Protein AF-0000000080182231 (afdb_homodimer)

Radius of gyration: 19.01 Å; Cα contacts (8 Å, |Δi|>4): 399; chains: 2; bounding box: 49×52×36 Å

Foldseek 3Di:
DLLVLLVVLLVVLVVLVVCLVVAPQSLLSPVLSVLSNVLSVVSNVCVVCVVVFADDPVLVVLLCVLSSLLSVLSNVLSVLCRRFLEDCPPCVVRSPPGDHDPVSNVSSVVSNVSSVVSNVVSVVSRVVRD/DLLVLLVVLLVVLVVLVVCLVVWPQSLLSPVLSVLSNVLSVVSNVCVVCVVVFADDPVLVVLLCVLSSLLSVLSNVLSVLCRRFLEDCPPPVVSSPPGDHDPVSNVVSVVSNVSSVVSNVVSVVSRVVGD

Nearest PDB structures (foldseek):
  8pnu-assembly1_H  TM=8.029E-01  e=2.237E-02  Pseudomonas sp. VLB120
  8pnu-assembly1_H  TM=6.453E-01  e=1.820E-02  Pseudomonas sp. VLB120
  5cwi-assembly1_A  TM=5.382E-01  e=7.335E+00  synthetic construct

InterPro domains:
  IPR058965 Styrene oxide isomerase/Hydroxylaminobenzene mutase-like [PF26512] (3-129)

Secondary structure (DSSP, 8-state):
-HHHHHHHHHHHHHHHHHHGGGSS-HHHHHHHHHHHHHHHHHHHHHHHHGGG----HHHHHHHHHHHHHHHHHHHHHHHHHHHHT--TTT-HHHHTT----HHHHHHHHHHHHHHHHHHHHHHHHHHHT-/-HHHHHHHHHHHHHHHHHHGGGSS-HHHHHHHHHHHHHHHHHHHHHHHHGGG----HHHHHHHHHHHHHHHHHHHHHHHHHHHHT--TTT-HHHHTT----HHHHHHHHHHHHHHHHHHHHHHHHHHHT-

Sequence (260 aa):
MLFELGLVLFLLGLLTGLAVPALKNPRMALSSHLEAVLNGMFLVLLGLLWPHLHLSHAWGVTAIALIVYSAYANWVASLLAAVWGAGRKFAPIATGDHQASAPKESLVSFLLVSLSVAVVIGVGIVIAGLMLFELGLVLFLLGLLTGLAVPALKNPRMALSSHLEAVLNGMFLVLLGLLWPHLHLSHAWGVTAIALIVYSAYANWVASLLAAVWGAGRKFAPIATGDHQASAPKESLVSFLLVSLSVAVVIGVGIVIAGL

Structure (mmCIF, N/CA/C/O backbone):
data_AF-0000000080182231-model_v1
#
loop_
_entity.id
_entity.type
_entity.pdbx_description
1 polymer Hydrogenase
#
loop_
_atom_site.group_PDB
_atom_site.id
_atom_site.type_symbol
_atom_site.label_atom_id
_atom_site.label_alt_id
_atom_site.label_comp_id
_atom_site.label_asym_id
_atom_site.label_entity_id
_atom_site.label_seq_id
_atom_site.pdbx_PDB_ins_code
_atom_site.Cartn_x
_atom_site.Cartn_y
_atom_site.Cartn_z
_atom_site.occupancy
_atom_site.B_iso_or_equiv
_atom_site.auth_seq_id
_atom_site.auth_comp_id
_atom_site.auth_asym_id
_atom_site.auth_atom_id
_atom_site.pdbx_PDB_model_num
ATOM 1 N N . MET A 1 1 ? -20.156 -8.57 -2.346 1 92.38 1 MET A N 1
ATOM 2 C CA . MET A 1 1 ? -20 -7.516 -1.349 1 92.38 1 MET A CA 1
ATOM 3 C C . MET A 1 1 ? -18.641 -6.828 -1.493 1 92.38 1 MET A C 1
ATOM 5 O O . MET A 1 1 ? -18.562 -5.688 -1.952 1 92.38 1 MET A O 1
ATOM 9 N N . LEU A 1 2 ? -17.531 -7.539 -1.407 1 96.25 2 LEU A N 1
ATOM 10 C CA . LEU A 1 2 ? -16.203 -6.938 -1.473 1 96.25 2 LEU A CA 1
ATOM 11 C C . LEU A 1 2 ? -15.898 -6.438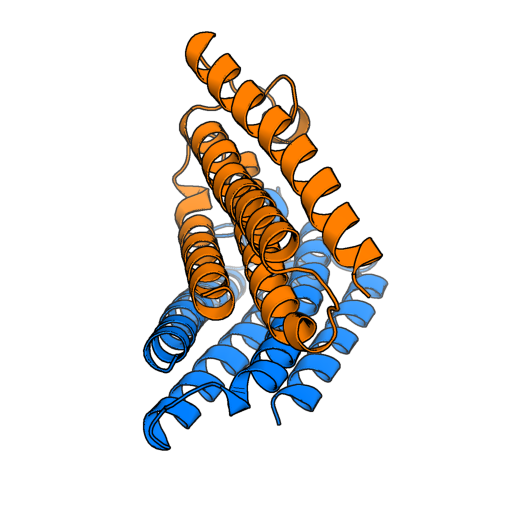 -2.881 1 96.25 2 LEU A C 1
ATOM 13 O O . LEU A 1 2 ? -15.328 -5.359 -3.053 1 96.25 2 LEU A O 1
ATOM 17 N N . PHE A 1 3 ? -16.312 -7.125 -3.93 1 96.69 3 PHE A N 1
ATOM 18 C CA . PHE A 1 3 ? -16.094 -6.703 -5.309 1 96.69 3 PHE A CA 1
ATOM 19 C C . PHE A 1 3 ? -16.797 -5.383 -5.59 1 96.69 3 PHE A C 1
ATOM 21 O O . PHE A 1 3 ? -16.188 -4.441 -6.098 1 96.69 3 PHE A O 1
ATOM 28 N N . GLU A 1 4 ? -18.016 -5.375 -5.273 1 97.5 4 GLU A N 1
ATOM 29 C CA . GLU A 1 4 ? -18.812 -4.18 -5.523 1 97.5 4 GLU A CA 1
ATOM 30 C C . GLU A 1 4 ? -18.297 -2.992 -4.715 1 97.5 4 GLU A C 1
ATOM 32 O O . GLU A 1 4 ? -18.094 -1.905 -5.258 1 97.5 4 GLU A O 1
ATOM 37 N N . LEU A 1 5 ? -18.094 -3.174 -3.441 1 98.12 5 LEU A N 1
ATOM 38 C CA . LEU A 1 5 ? -17.609 -2.1 -2.582 1 98.12 5 LEU A CA 1
ATOM 39 C C . LEU A 1 5 ? -16.25 -1.591 -3.061 1 98.12 5 LEU A C 1
ATOM 41 O O . LEU A 1 5 ? -15.969 -0.392 -2.988 1 98.12 5 LEU A O 1
ATOM 45 N N . GLY A 1 6 ? -15.398 -2.549 -3.449 1 98.62 6 GLY A N 1
ATOM 46 C CA . GLY A 1 6 ? -14.102 -2.145 -3.967 1 98.62 6 GLY A CA 1
ATOM 47 C C . GLY A 1 6 ? -14.195 -1.328 -5.242 1 98.62 6 GLY A C 1
ATOM 48 O O . GLY A 1 6 ? -13.547 -0.29 -5.371 1 98.62 6 GLY A O 1
ATOM 49 N N . LEU A 1 7 ? -15.023 -1.712 -6.18 1 98.31 7 LEU A N 1
ATOM 50 C CA . LEU A 1 7 ? -15.156 -1.02 -7.457 1 98.31 7 LEU A CA 1
ATOM 51 C C . LEU A 1 7 ? -15.852 0.328 -7.273 1 98.31 7 LEU A C 1
ATOM 53 O O . LEU A 1 7 ? -15.539 1.29 -7.98 1 98.31 7 LEU A O 1
ATOM 57 N N . VAL A 1 8 ? -16.75 0.421 -6.406 1 98.62 8 VAL A N 1
ATOM 58 C CA . VAL A 1 8 ? -17.391 1.698 -6.098 1 98.62 8 VAL A CA 1
ATOM 59 C C . VAL A 1 8 ? -16.359 2.67 -5.535 1 98.62 8 VAL A C 1
ATOM 61 O O . VAL A 1 8 ? -16.297 3.828 -5.953 1 98.62 8 VAL A O 1
ATOM 64 N N . LEU A 1 9 ? -15.586 2.236 -4.578 1 98.56 9 LEU A N 1
ATOM 65 C CA . LEU A 1 9 ? -14.539 3.094 -4.031 1 98.56 9 LEU A CA 1
ATOM 66 C C . LEU A 1 9 ? -13.547 3.498 -5.117 1 98.56 9 LEU A C 1
ATOM 68 O O . LEU A 1 9 ? -13.094 4.645 -5.152 1 98.56 9 LEU A O 1
ATOM 72 N N . PHE A 1 10 ? -13.164 2.506 -5.973 1 98.31 10 PHE A N 1
ATOM 73 C CA . PHE A 1 10 ? -12.297 2.799 -7.109 1 98.31 10 PHE A CA 1
ATOM 74 C C . PHE A 1 10 ? -12.891 3.91 -7.969 1 98.31 10 PHE A C 1
ATOM 76 O O . PHE A 1 10 ? -12.195 4.863 -8.328 1 98.31 10 PHE A O 1
ATOM 83 N N . LEU A 1 11 ? -14.156 3.824 -8.258 1 98.19 11 LEU A N 1
ATOM 84 C CA . LEU A 1 11 ? -14.836 4.84 -9.047 1 98.19 11 LEU A CA 1
ATOM 85 C C . LEU A 1 11 ? -14.836 6.184 -8.32 1 98.19 11 LEU A C 1
ATOM 87 O O . LEU A 1 11 ? -14.562 7.223 -8.938 1 98.19 11 LEU A O 1
ATOM 91 N N . LEU A 1 12 ? -15.141 6.211 -7.07 1 98.38 12 LEU A N 1
ATOM 92 C CA . LEU A 1 12 ? -15.102 7.441 -6.285 1 98.38 12 LEU A CA 1
ATOM 93 C C . LEU A 1 12 ? -13.711 8.055 -6.301 1 98.38 12 LEU A C 1
ATOM 95 O O . LEU A 1 12 ? -13.562 9.281 -6.348 1 98.38 12 LEU A O 1
ATOM 99 N N . GLY A 1 13 ? -12.727 7.168 -6.195 1 98.25 13 GLY A N 1
ATOM 100 C CA . GLY A 1 13 ? -11.359 7.641 -6.328 1 98.25 13 GLY A CA 1
ATOM 101 C C . GLY A 1 13 ? -11.094 8.336 -7.648 1 98.25 13 GLY A C 1
ATOM 102 O O . GLY A 1 13 ? -10.484 9.414 -7.68 1 98.25 13 GLY A O 1
ATOM 103 N N . LEU A 1 14 ? -11.539 7.766 -8.75 1 97.94 14 LEU A N 1
ATOM 104 C CA . LEU A 1 14 ? -11.352 8.375 -10.062 1 97.94 14 LEU A CA 1
ATOM 105 C C . LEU A 1 14 ? -12.07 9.719 -10.141 1 97.94 14 LEU A C 1
ATOM 107 O O . LEU A 1 14 ? -11.523 10.688 -10.68 1 97.94 14 LEU A O 1
ATOM 111 N N . LEU A 1 15 ? -13.258 9.766 -9.664 1 97.12 15 LEU A N 1
ATOM 112 C CA . LEU A 1 15 ? -13.992 11.031 -9.648 1 97.12 15 LEU A CA 1
ATOM 113 C C . LEU A 1 15 ? -13.266 12.062 -8.797 1 97.12 15 LEU A C 1
ATOM 115 O O . LEU A 1 15 ? -13.219 13.242 -9.156 1 97.12 15 LEU A O 1
ATOM 119 N N . THR A 1 16 ? -12.758 11.68 -7.656 1 98 16 THR A N 1
ATOM 120 C CA . THR A 1 16 ? -11.953 12.57 -6.828 1 98 16 THR A CA 1
ATOM 121 C C . THR A 1 16 ? -10.766 13.117 -7.617 1 98 16 THR A C 1
ATOM 123 O O . THR A 1 16 ? -10.398 14.281 -7.473 1 98 16 THR A O 1
ATOM 126 N N . GLY A 1 17 ? -10.211 12.242 -8.43 1 96.62 17 GLY A N 1
ATOM 127 C CA . GLY A 1 17 ? -9.102 12.68 -9.266 1 96.62 17 GLY A CA 1
ATOM 128 C C . GLY A 1 17 ? -9.469 13.828 -10.188 1 96.62 17 GLY A C 1
ATOM 129 O O . GLY A 1 17 ? -8.664 14.742 -10.398 1 96.62 17 GLY A O 1
ATOM 130 N N . LEU A 1 18 ? -10.609 13.836 -10.695 1 95.31 18 LEU A N 1
ATOM 131 C CA . LEU A 1 18 ? -11.094 14.906 -11.562 1 95.31 18 LEU A CA 1
ATOM 132 C C . LEU A 1 18 ? -11.273 16.203 -10.781 1 95.31 18 LEU A C 1
ATOM 134 O O . LEU A 1 18 ? -11.148 17.297 -11.344 1 95.31 18 LEU A O 1
ATOM 138 N N . ALA A 1 19 ? -11.477 16.094 -9.57 1 96.19 19 ALA A N 1
ATOM 139 C CA . ALA A 1 19 ? -11.82 17.25 -8.75 1 96.19 19 ALA A CA 1
ATOM 140 C C . ALA A 1 19 ? -10.57 17.859 -8.125 1 96.19 19 ALA A C 1
ATOM 142 O O . ALA A 1 19 ? -10.648 18.906 -7.461 1 96.19 19 ALA A O 1
ATOM 143 N N . VAL A 1 20 ? -9.453 17.312 -8.336 1 95.62 20 VAL A N 1
ATOM 144 C CA . VAL A 1 20 ? -8.219 17.672 -7.648 1 95.62 20 VAL A CA 1
ATOM 145 C C . VAL A 1 20 ? -7.949 19.156 -7.816 1 95.62 20 VAL A C 1
ATOM 147 O O . VAL A 1 20 ? -7.762 19.875 -6.828 1 95.62 20 VAL A O 1
ATOM 150 N N . PRO A 1 21 ? -8.023 19.75 -9.008 1 94.25 21 PRO A N 1
ATOM 151 C CA . PRO A 1 21 ? -7.676 21.156 -9.148 1 94.25 21 PRO A CA 1
ATOM 152 C C . PRO A 1 21 ? -8.703 22.094 -8.508 1 94.25 21 PRO A C 1
ATOM 154 O O . PRO A 1 21 ? -8.406 23.266 -8.266 1 94.25 21 PRO A O 1
ATOM 157 N N . ALA A 1 22 ? -9.781 21.625 -8.211 1 95.94 22 ALA A N 1
ATOM 158 C CA . ALA A 1 22 ? -10.875 22.469 -7.734 1 95.94 22 ALA A CA 1
ATOM 159 C C . ALA A 1 22 ? -10.906 22.5 -6.207 1 95.94 22 ALA A C 1
ATOM 161 O O . ALA A 1 22 ? -11.648 23.297 -5.617 1 95.94 22 ALA A O 1
ATOM 162 N N . LEU A 1 23 ? -10.133 21.781 -5.527 1 97.12 23 LEU A N 1
A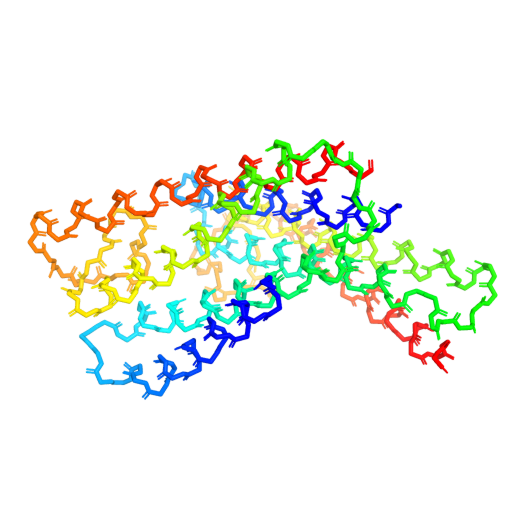TOM 163 C CA . LEU A 1 23 ? -10.203 21.688 -4.074 1 97.12 23 LEU A CA 1
ATOM 164 C C . LEU A 1 23 ? -9.172 22.594 -3.42 1 97.12 23 LEU A C 1
ATOM 166 O O . LEU A 1 23 ? -8.164 22.953 -4.039 1 97.12 23 LEU A O 1
ATOM 170 N N . LYS A 1 24 ? -9.406 22.984 -2.213 1 97 24 LYS A N 1
ATOM 171 C CA . LYS A 1 24 ? -8.578 23.922 -1.453 1 97 24 LYS A CA 1
ATOM 172 C C . LYS A 1 24 ? -7.137 23.438 -1.364 1 97 24 LYS A C 1
ATOM 174 O O . LYS A 1 24 ? -6.199 24.219 -1.522 1 97 24 LYS A O 1
ATOM 179 N N . ASN A 1 25 ? -6.898 22.203 -1.064 1 97.5 25 ASN A N 1
ATOM 180 C CA . ASN A 1 25 ? -5.582 21.578 -0.975 1 97.5 25 ASN A CA 1
ATOM 181 C C . ASN A 1 25 ? -5.398 20.5 -2.037 1 97.5 25 ASN A C 1
ATOM 183 O O . ASN A 1 25 ? -5.734 19.344 -1.812 1 97.5 25 ASN A O 1
ATOM 187 N N . PRO A 1 26 ? -4.887 20.828 -3.188 1 95.56 26 PRO A N 1
ATOM 188 C CA . PRO A 1 26 ? -4.785 19.875 -4.293 1 95.56 26 PRO A CA 1
ATOM 189 C C . PRO A 1 26 ? -3.859 18.703 -3.971 1 95.56 26 PRO A C 1
ATOM 191 O O . PRO A 1 26 ? -4.074 17.594 -4.457 1 95.56 26 PRO A O 1
ATOM 194 N N . ARG A 1 27 ? -2.824 18.953 -3.191 1 95 27 ARG A N 1
ATOM 195 C CA . ARG A 1 27 ? -1.932 17.859 -2.807 1 95 27 ARG A CA 1
ATOM 196 C C . ARG A 1 27 ? -2.674 16.797 -2 1 95 27 ARG A C 1
ATOM 198 O O . ARG A 1 27 ? -2.516 15.602 -2.242 1 95 27 ARG A O 1
ATOM 205 N N . MET A 1 28 ? -3.441 17.219 -1.081 1 96.12 28 MET A N 1
ATOM 206 C CA . MET A 1 28 ? -4.23 16.297 -0.281 1 96.12 28 MET A CA 1
ATOM 207 C C . MET A 1 28 ? -5.312 15.633 -1.127 1 96.12 28 MET A C 1
ATOM 209 O O . MET A 1 28 ? -5.652 14.469 -0.91 1 96.12 28 MET A O 1
ATOM 213 N N . ALA A 1 29 ? -5.859 16.344 -2.055 1 96.94 29 ALA A N 1
ATOM 214 C CA . ALA A 1 29 ? -6.836 15.758 -2.977 1 96.94 29 ALA A CA 1
ATOM 215 C C . ALA A 1 29 ? -6.223 14.617 -3.781 1 96.94 29 ALA A C 1
ATOM 217 O O . ALA A 1 29 ? -6.863 13.586 -4.004 1 96.94 29 ALA A O 1
ATOM 218 N N . LEU A 1 30 ? -5.039 14.922 -4.281 1 94.88 30 LEU A N 1
ATOM 219 C CA . LEU A 1 30 ? -4.32 13.875 -4.992 1 94.88 30 LEU A CA 1
ATOM 220 C C . LEU A 1 30 ? -4.117 12.656 -4.102 1 94.88 30 LEU A C 1
ATOM 222 O O . LEU A 1 30 ? -4.309 11.516 -4.543 1 94.88 30 LEU A O 1
ATOM 226 N N . SER A 1 31 ? -3.672 12.836 -2.848 1 95.75 31 SER A N 1
ATOM 227 C CA . SER A 1 31 ? -3.547 11.75 -1.886 1 95.75 31 SER A CA 1
ATOM 228 C C . SER A 1 31 ? -4.863 10.992 -1.73 1 95.75 31 SER A C 1
ATOM 230 O O . SER A 1 31 ? -4.883 9.766 -1.688 1 95.75 31 SER A O 1
ATOM 232 N N . SER A 1 32 ? -5.949 11.719 -1.614 1 97.25 32 SER A N 1
ATOM 233 C CA . SER A 1 32 ? -7.273 11.117 -1.493 1 97.25 32 SER A CA 1
ATOM 234 C C . SER A 1 32 ? -7.598 10.25 -2.709 1 97.25 32 SER A C 1
ATOM 236 O O . SER A 1 32 ? -8.086 9.133 -2.566 1 97.25 32 SER A O 1
ATOM 238 N N . HIS A 1 33 ? -7.418 10.758 -3.926 1 97.31 33 HIS A N 1
ATOM 239 C CA . HIS A 1 33 ? -7.594 10.016 -5.172 1 97.31 33 HIS A CA 1
ATOM 240 C C . HIS A 1 33 ? -6.82 8.703 -5.145 1 97.31 33 HIS A C 1
ATOM 242 O O . HIS A 1 33 ? -7.391 7.637 -5.383 1 97.31 33 HIS A O 1
ATOM 248 N N . LEU A 1 34 ? -5.559 8.773 -4.797 1 96.12 34 LEU A N 1
ATOM 249 C CA . LEU A 1 34 ? -4.684 7.609 -4.812 1 96.12 34 LEU A CA 1
ATOM 250 C C . LEU A 1 34 ? -5.098 6.605 -3.74 1 96.12 34 LEU A C 1
ATOM 252 O O . LEU A 1 34 ? -5.098 5.395 -3.98 1 96.12 34 LEU A O 1
ATOM 256 N N . GLU A 1 35 ? -5.426 7.105 -2.572 1 96.94 35 GLU A N 1
ATOM 257 C CA . GLU A 1 35 ? -5.875 6.23 -1.495 1 96.94 35 GLU A CA 1
ATOM 258 C C . GLU A 1 35 ? -7.129 5.461 -1.897 1 96.94 35 GLU A C 1
ATOM 260 O O . GLU A 1 35 ? -7.238 4.262 -1.644 1 96.94 35 GLU A O 1
ATOM 265 N N . ALA A 1 36 ? -8.031 6.141 -2.439 1 98.19 36 ALA A N 1
ATOM 266 C CA . ALA A 1 36 ? -9.273 5.492 -2.854 1 98.19 36 ALA A CA 1
ATOM 267 C C . ALA A 1 36 ? -9.008 4.445 -3.934 1 98.19 36 ALA A C 1
ATOM 269 O O . ALA A 1 36 ? -9.555 3.344 -3.885 1 98.19 36 ALA A O 1
ATOM 270 N N . VAL A 1 37 ? -8.203 4.785 -4.863 1 96.88 37 VAL A N 1
ATOM 271 C CA . VAL A 1 37 ? -7.895 3.869 -5.957 1 96.88 37 VAL A CA 1
ATOM 272 C C . VAL A 1 37 ? -7.18 2.635 -5.41 1 96.88 37 VAL A C 1
ATOM 274 O O . VAL A 1 37 ? -7.566 1.503 -5.711 1 96.88 37 VAL A O 1
ATOM 277 N N . LEU A 1 38 ? -6.199 2.826 -4.543 1 97.25 38 LEU A N 1
ATOM 278 C CA . LEU A 1 38 ? -5.43 1.723 -3.98 1 97.25 38 LEU A CA 1
ATOM 279 C C . LEU A 1 38 ? -6.293 0.87 -3.059 1 97.25 38 LEU A C 1
ATOM 281 O O . LEU A 1 38 ? -6.258 -0.361 -3.131 1 97.25 38 LEU A O 1
ATOM 285 N N . ASN A 1 39 ? -7.055 1.53 -2.211 1 98.44 39 ASN A N 1
ATOM 286 C CA . ASN A 1 39 ? -7.926 0.794 -1.303 1 98.44 39 ASN A CA 1
ATOM 287 C C . ASN A 1 39 ? -9.023 0.047 -2.061 1 98.44 39 ASN A C 1
ATOM 289 O O . ASN A 1 39 ? -9.422 -1.05 -1.664 1 98.44 39 ASN A O 1
ATOM 293 N N . GLY A 1 40 ? -9.516 0.663 -3.102 1 98.38 40 GLY A N 1
ATOM 294 C CA . GLY A 1 40 ? -10.484 -0.034 -3.939 1 98.38 40 GLY A CA 1
ATOM 295 C C . GLY A 1 40 ? -9.93 -1.304 -4.555 1 98.38 40 GLY A C 1
ATOM 296 O O . GLY A 1 40 ? -10.586 -2.348 -4.531 1 98.38 40 GLY A O 1
ATOM 297 N N . MET A 1 41 ? -8.75 -1.204 -5.098 1 97.62 41 MET A N 1
ATOM 298 C CA . MET A 1 41 ? -8.094 -2.379 -5.664 1 97.62 41 MET A CA 1
ATOM 299 C C . MET A 1 41 ? -7.852 -3.439 -4.598 1 97.62 41 MET A C 1
ATOM 301 O O . MET A 1 41 ? -8.023 -4.633 -4.848 1 97.62 41 MET A O 1
ATOM 305 N N . PHE A 1 42 ? -7.461 -2.979 -3.43 1 98.31 42 PHE A N 1
ATOM 306 C CA . PHE A 1 42 ? -7.199 -3.924 -2.352 1 98.31 42 PHE A CA 1
ATOM 307 C C . PHE A 1 42 ? -8.469 -4.684 -1.979 1 98.31 42 PHE A C 1
ATOM 309 O O . PHE A 1 42 ? -8.422 -5.887 -1.718 1 98.31 42 PHE A O 1
ATOM 316 N N . LEU A 1 43 ? -9.602 -4.008 -1.949 1 98.5 43 LEU A N 1
ATOM 317 C CA . LEU A 1 43 ? -10.859 -4.668 -1.627 1 98.5 43 LEU A CA 1
ATOM 318 C C . LEU A 1 43 ? -11.211 -5.711 -2.682 1 98.5 43 LEU A C 1
ATOM 320 O O . LEU A 1 43 ? -11.664 -6.809 -2.35 1 98.5 43 LEU A O 1
ATOM 324 N N . VAL A 1 44 ? -11.008 -5.367 -3.947 1 97.5 44 VAL A N 1
ATOM 325 C CA . VAL A 1 44 ? -11.273 -6.324 -5.016 1 97.5 44 VAL A CA 1
ATOM 326 C C . VAL A 1 44 ? -10.336 -7.523 -4.875 1 97.5 44 VAL A C 1
ATOM 328 O O . VAL A 1 44 ? -10.766 -8.672 -4.98 1 97.5 44 VAL A O 1
ATOM 331 N N . LEU A 1 45 ? -9.078 -7.262 -4.594 1 97.62 45 LEU A N 1
ATOM 332 C CA . LEU A 1 45 ? -8.086 -8.312 -4.398 1 97.62 45 LEU A CA 1
ATOM 333 C C . LEU A 1 45 ? -8.477 -9.219 -3.232 1 97.62 45 LEU A C 1
ATOM 335 O O . LEU A 1 45 ? -8.359 -10.438 -3.326 1 97.62 45 LEU A O 1
ATOM 339 N N . LEU A 1 46 ? -8.891 -8.609 -2.176 1 97.75 46 LEU A N 1
ATOM 340 C CA . LEU A 1 46 ? -9.336 -9.367 -1.017 1 97.75 46 LEU A CA 1
ATOM 341 C C . LEU A 1 46 ? -10.531 -10.25 -1.376 1 97.75 46 LEU A C 1
ATOM 343 O O . LEU A 1 46 ? -10.648 -11.375 -0.898 1 97.75 46 LEU A O 1
ATOM 347 N N . GLY A 1 47 ? -11.461 -9.711 -2.168 1 97.69 47 GLY A N 1
ATOM 348 C CA . GLY A 1 47 ? -12.57 -10.523 -2.652 1 97.69 47 GLY A CA 1
ATOM 349 C C . GLY A 1 47 ? -12.117 -11.75 -3.42 1 97.69 47 GLY A C 1
ATOM 350 O O . GLY A 1 47 ? -12.664 -12.844 -3.236 1 97.69 47 GLY A O 1
ATOM 351 N N . LEU A 1 48 ? -11.18 -11.578 -4.297 1 96.38 48 LEU A N 1
ATOM 352 C CA . LEU A 1 48 ? -10.641 -12.688 -5.074 1 96.38 48 LEU A CA 1
ATOM 353 C C . LEU A 1 48 ? -9.914 -13.68 -4.168 1 96.38 48 LEU A C 1
ATOM 355 O O . LEU A 1 48 ? -9.914 -14.883 -4.441 1 96.38 48 LEU A O 1
ATOM 359 N N . LEU A 1 49 ? -9.32 -13.203 -3.119 1 96.94 49 LEU A N 1
ATOM 360 C CA . LEU A 1 49 ? -8.539 -14.008 -2.188 1 96.94 49 LEU A CA 1
ATOM 361 C C . LEU A 1 49 ? -9.453 -14.766 -1.228 1 96.94 49 LEU A C 1
ATOM 363 O O . LEU A 1 49 ? -9.039 -15.766 -0.633 1 96.94 49 LEU A O 1
ATOM 367 N N . TRP A 1 50 ? -10.656 -14.32 -1.071 1 96.31 50 TRP A N 1
ATOM 368 C CA . TRP A 1 50 ? -11.547 -14.719 0.012 1 96.31 50 TRP A CA 1
ATOM 369 C C . TRP A 1 50 ? -11.75 -16.234 0.013 1 96.31 50 TRP A C 1
ATOM 371 O O . TRP A 1 50 ? -11.773 -16.859 1.074 1 96.31 50 TRP A O 1
ATOM 381 N N . PRO A 1 51 ? -11.867 -16.906 -1.172 1 96.19 51 PRO A N 1
ATOM 382 C CA . PRO A 1 51 ? -12.07 -18.359 -1.161 1 96.19 51 PRO A CA 1
ATOM 383 C C . PRO A 1 51 ? -10.875 -19.125 -0.593 1 96.19 51 PRO A C 1
ATOM 385 O O . PRO A 1 51 ? -10.984 -20.312 -0.278 1 96.19 51 PRO A O 1
ATOM 388 N N . HIS A 1 52 ? -9.758 -18.516 -0.408 1 95.56 52 HIS A N 1
ATOM 389 C CA . HIS A 1 52 ? -8.547 -19.172 0.073 1 95.56 52 HIS A CA 1
ATOM 390 C C . HIS A 1 52 ? -8.375 -18.969 1.576 1 95.56 52 HIS A C 1
ATOM 392 O O . HIS A 1 52 ? -7.406 -19.469 2.164 1 95.56 52 HIS A O 1
ATOM 398 N N . LEU A 1 53 ? -9.289 -18.281 2.182 1 96.38 53 LEU A N 1
ATOM 399 C CA . LEU A 1 53 ? -9.211 -17.984 3.609 1 96.38 53 LEU A CA 1
ATOM 400 C C . LEU A 1 53 ? -10.023 -19 4.41 1 96.38 53 LEU A C 1
ATOM 402 O O . LEU A 1 53 ? -11.125 -19.375 4.008 1 96.38 53 LEU A O 1
ATOM 406 N N . HIS A 1 54 ? -9.445 -19.484 5.531 1 97.62 54 HIS A N 1
ATOM 407 C CA . HIS A 1 54 ? -10.102 -20.375 6.484 1 97.62 54 HIS A CA 1
ATOM 408 C C . HIS A 1 54 ? -10.398 -19.656 7.793 1 97.62 54 HIS A C 1
ATOM 410 O O . HIS A 1 54 ? -9.68 -19.812 8.781 1 97.62 54 HIS A O 1
ATOM 416 N N . LEU A 1 55 ? -11.453 -18.953 7.809 1 97.12 55 LEU A N 1
ATOM 417 C CA . LEU A 1 55 ? -11.898 -18.172 8.961 1 97.12 55 LEU A CA 1
ATOM 418 C C . LEU A 1 55 ? -13.297 -18.609 9.406 1 97.12 55 LEU A C 1
ATOM 420 O O . LEU A 1 55 ? -14.125 -18.969 8.57 1 97.12 55 LEU A O 1
ATOM 424 N N . SER A 1 56 ? -13.484 -18.594 10.781 1 97.81 56 SER A N 1
ATOM 425 C CA . SER A 1 56 ? -14.859 -18.719 11.242 1 97.81 56 SER A CA 1
ATOM 426 C C . SER A 1 56 ? -15.719 -17.562 10.75 1 97.81 56 SER A C 1
ATOM 428 O O . SER A 1 56 ? -15.195 -16.547 10.305 1 97.81 56 SER A O 1
ATOM 430 N N . HIS A 1 57 ? -17 -17.781 10.742 1 97 57 HIS A N 1
ATOM 431 C CA . HIS A 1 57 ? -17.922 -16.734 10.312 1 97 57 HIS A CA 1
ATOM 432 C C . HIS A 1 57 ? -17.672 -15.438 11.062 1 97 57 HIS A C 1
ATOM 434 O O . HIS A 1 57 ? -17.609 -14.359 10.453 1 97 57 HIS A O 1
ATOM 440 N N . ALA A 1 58 ? -17.469 -15.477 12.297 1 97.81 58 ALA A N 1
ATOM 441 C CA . ALA A 1 58 ? -17.281 -14.305 13.148 1 97.81 58 ALA A CA 1
ATOM 442 C C . ALA A 1 58 ? -16 -13.547 12.758 1 97.81 58 ALA A C 1
ATOM 444 O O . ALA A 1 58 ? -16.016 -12.32 12.633 1 97.81 58 ALA A O 1
ATOM 445 N N . TRP A 1 59 ? -14.961 -14.25 12.562 1 97.62 59 TRP A N 1
ATOM 446 C CA . TRP A 1 59 ? -13.695 -13.609 12.219 1 97.62 59 TRP A CA 1
ATOM 447 C C . TRP A 1 59 ? -13.742 -13.039 10.797 1 97.62 59 TRP A C 1
ATOM 449 O O . TRP A 1 59 ? -13.133 -12.008 10.516 1 97.62 59 TRP A O 1
ATOM 459 N N . GLY A 1 60 ? -14.469 -13.742 9.922 1 97.75 60 GLY A N 1
ATOM 460 C CA . GLY A 1 60 ? -14.672 -13.219 8.578 1 97.75 60 GLY A CA 1
ATOM 461 C C . GLY A 1 60 ? -15.422 -11.906 8.555 1 97.75 60 GLY A C 1
ATOM 462 O O . GLY A 1 60 ? -14.977 -10.945 7.918 1 97.75 60 GLY A O 1
ATOM 463 N N . VAL A 1 61 ? -16.469 -11.891 9.25 1 97.75 61 VAL A N 1
ATOM 464 C CA . VAL A 1 61 ? -17.281 -10.68 9.305 1 97.75 61 VAL A CA 1
ATOM 465 C C . VAL A 1 61 ? -16.484 -9.547 9.945 1 97.75 61 VAL A C 1
ATOM 467 O O . VAL A 1 61 ? -16.547 -8.398 9.484 1 97.75 61 VAL A O 1
ATOM 470 N N . THR A 1 62 ? -15.758 -9.852 10.961 1 98.5 62 THR A N 1
ATOM 471 C CA . THR A 1 62 ? -14.945 -8.859 11.641 1 98.5 62 THR A CA 1
ATOM 472 C C . THR A 1 62 ? -13.883 -8.289 10.703 1 98.5 62 THR A C 1
ATOM 474 O O . THR A 1 62 ? -13.719 -7.074 10.609 1 98.5 62 THR A O 1
ATOM 477 N N . ALA A 1 63 ? -13.234 -9.156 9.992 1 98.38 63 ALA A N 1
ATOM 478 C CA . ALA A 1 63 ? -12.195 -8.711 9.062 1 98.38 63 ALA A CA 1
ATOM 479 C C . ALA A 1 63 ? -12.789 -7.812 7.977 1 98.38 63 ALA A C 1
ATOM 481 O O . ALA A 1 63 ? -12.25 -6.742 7.688 1 98.38 63 ALA A O 1
ATOM 482 N N . ILE A 1 64 ? -13.93 -8.188 7.43 1 98.31 64 ILE A N 1
ATOM 483 C CA . ILE A 1 64 ? -14.57 -7.426 6.363 1 98.31 64 ILE A CA 1
ATOM 484 C C . ILE A 1 64 ? -14.992 -6.059 6.891 1 98.31 64 ILE A C 1
ATOM 486 O O . ILE A 1 64 ? -14.734 -5.031 6.258 1 98.31 64 ILE A O 1
ATOM 490 N N . ALA A 1 65 ? -15.57 -6.051 7.992 1 98.62 65 ALA A N 1
ATOM 491 C CA . ALA A 1 65 ? -16.047 -4.801 8.578 1 98.62 65 ALA A CA 1
ATOM 492 C C . ALA A 1 65 ? -14.891 -3.838 8.828 1 98.62 65 ALA A C 1
ATOM 494 O O . ALA A 1 65 ? -14.984 -2.65 8.508 1 98.62 65 ALA A O 1
ATOM 495 N N . LEU A 1 66 ? -13.867 -4.312 9.414 1 98.75 66 LEU A N 1
ATOM 496 C CA . LEU A 1 66 ? -12.711 -3.48 9.742 1 98.75 66 LEU A CA 1
ATOM 497 C C . LEU A 1 66 ? -12.031 -2.963 8.477 1 98.75 66 LEU A C 1
ATOM 499 O O . LEU A 1 66 ? -11.695 -1.782 8.391 1 98.75 66 LEU A O 1
ATOM 503 N N . ILE A 1 67 ? -11.852 -3.84 7.508 1 98.75 67 ILE A N 1
ATOM 504 C CA . ILE A 1 67 ? -11.102 -3.471 6.309 1 98.75 67 ILE A CA 1
ATOM 505 C C . ILE A 1 67 ? -11.945 -2.543 5.438 1 98.75 67 ILE A C 1
ATOM 507 O O . ILE A 1 67 ? -11.445 -1.549 4.91 1 98.75 67 ILE A O 1
ATOM 511 N N . VAL A 1 68 ? -13.227 -2.771 5.301 1 98.69 68 VAL A N 1
ATOM 512 C CA . VAL A 1 68 ? -14.109 -1.9 4.523 1 98.69 68 VAL A CA 1
ATOM 513 C C . VAL A 1 68 ? -14.211 -0.534 5.199 1 98.69 68 VAL A C 1
ATOM 515 O O . VAL A 1 68 ? -14.109 0.501 4.535 1 98.69 68 VAL A O 1
ATOM 518 N N . TYR A 1 69 ? -14.43 -0.531 6.469 1 98.75 69 TYR A N 1
ATOM 519 C CA . TYR A 1 69 ? -14.422 0.732 7.199 1 98.75 69 TYR A CA 1
ATOM 520 C C . TYR A 1 69 ? -13.141 1.511 6.93 1 98.75 69 TYR A C 1
ATOM 522 O O . TYR A 1 69 ? -13.188 2.703 6.621 1 98.75 69 TYR A O 1
ATOM 530 N N . SER A 1 70 ? -12.039 0.835 7.145 1 98.75 70 SER A N 1
ATOM 531 C CA . SER A 1 70 ? -10.75 1.505 6.988 1 98.75 70 SER A CA 1
ATOM 532 C C . SER A 1 70 ? -10.602 2.094 5.59 1 98.75 70 SER A C 1
ATOM 534 O O . SER A 1 70 ? -10.148 3.229 5.434 1 98.75 70 SER A O 1
ATOM 536 N N . ALA A 1 71 ? -10.945 1.373 4.555 1 98.62 71 ALA A N 1
ATOM 537 C CA . ALA A 1 71 ? -10.797 1.803 3.166 1 98.62 71 ALA A CA 1
ATOM 538 C C . ALA A 1 71 ? -11.625 3.055 2.891 1 98.62 71 ALA A C 1
ATOM 540 O O . ALA A 1 71 ? -11.117 4.035 2.348 1 98.62 71 ALA A O 1
ATOM 541 N N . TYR A 1 72 ? -12.836 3.084 3.25 1 98.81 72 TYR A N 1
ATOM 542 C CA . TYR A 1 72 ? -13.719 4.207 2.969 1 98.81 72 TYR A CA 1
ATOM 543 C C . TYR A 1 72 ? -13.406 5.391 3.877 1 98.81 72 TYR A C 1
ATOM 545 O O . TYR A 1 72 ? -13.492 6.547 3.455 1 98.81 72 TYR A O 1
ATOM 553 N N . ALA A 1 73 ? -13.141 5.098 5.129 1 98.69 73 ALA A N 1
ATOM 554 C CA . ALA A 1 73 ? -12.734 6.168 6.039 1 98.69 73 ALA A CA 1
ATOM 555 C C . ALA A 1 73 ? -11.484 6.879 5.527 1 98.69 73 ALA A C 1
ATOM 557 O O . ALA A 1 73 ? -11.336 8.094 5.699 1 98.69 73 ALA A O 1
ATOM 558 N N . ASN A 1 74 ? -10.555 6.105 5 1 98.5 74 ASN A N 1
ATOM 559 C CA . ASN A 1 74 ? -9.336 6.699 4.461 1 98.5 74 ASN A CA 1
ATOM 560 C C . ASN A 1 74 ? -9.641 7.695 3.348 1 98.5 74 ASN A C 1
ATOM 562 O O . ASN A 1 74 ? -9.109 8.812 3.342 1 98.5 74 ASN A O 1
ATOM 566 N N . TRP A 1 75 ? -10.453 7.305 2.457 1 98.38 75 TRP A N 1
ATOM 567 C CA . TRP A 1 75 ? -10.875 8.195 1.382 1 98.38 75 TRP A CA 1
ATOM 568 C C . TRP A 1 75 ? -11.586 9.43 1.94 1 98.38 75 TRP A C 1
ATOM 570 O O . TRP A 1 75 ? -11.266 10.555 1.571 1 98.38 75 TRP A O 1
ATOM 580 N N . VAL A 1 76 ? -12.547 9.25 2.811 1 98.62 76 VAL A N 1
ATOM 581 C CA . VAL A 1 76 ? -13.328 10.352 3.373 1 98.62 76 VAL A CA 1
ATOM 582 C C . VAL A 1 76 ? -12.406 11.305 4.129 1 98.62 76 VAL A C 1
ATOM 584 O O . VAL A 1 76 ? -12.5 12.523 3.961 1 98.62 76 VAL A O 1
ATOM 587 N N . ALA A 1 77 ? -11.586 10.766 4.973 1 98.31 77 ALA A N 1
ATOM 588 C CA . ALA A 1 77 ? -10.68 11.586 5.777 1 98.31 77 ALA A CA 1
ATOM 589 C C . ALA A 1 77 ? -9.805 12.461 4.887 1 98.31 77 ALA A C 1
ATOM 591 O O . ALA A 1 77 ? -9.695 13.672 5.121 1 98.31 77 ALA A O 1
ATOM 592 N N . SER A 1 78 ? -9.188 11.859 3.881 1 98 78 SER A N 1
ATOM 593 C CA . SER A 1 78 ? -8.281 12.609 3.014 1 98 78 SER A CA 1
ATOM 594 C C . SER A 1 78 ? -9.055 13.586 2.127 1 98 78 SER A C 1
ATOM 596 O O . SER A 1 78 ? -8.555 14.664 1.808 1 98 78 SER A O 1
ATOM 598 N N . LEU A 1 79 ? -10.266 13.242 1.753 1 98.38 79 LEU A N 1
ATOM 599 C CA . LEU A 1 79 ? -11.086 14.172 0.988 1 98.38 79 LEU A CA 1
ATOM 600 C C . LEU A 1 79 ? -11.477 15.375 1.835 1 98.38 79 LEU A C 1
ATOM 602 O O . LEU A 1 79 ? -11.375 16.516 1.376 1 98.38 79 LEU A O 1
ATOM 606 N N . LEU A 1 80 ? -11.93 15.141 3.027 1 98.56 80 LEU A N 1
ATOM 607 C CA . LEU A 1 80 ? -12.258 16.234 3.936 1 98.56 80 LEU A CA 1
ATOM 608 C C . LEU A 1 80 ? -11.039 17.109 4.184 1 98.56 80 LEU A C 1
ATOM 610 O O . LEU A 1 80 ? -11.156 18.344 4.242 1 98.56 80 LEU A O 1
ATOM 614 N N . ALA A 1 81 ? -9.953 16.453 4.375 1 98.25 81 ALA A N 1
ATOM 615 C CA . ALA A 1 81 ? -8.719 17.203 4.566 1 98.25 81 ALA A CA 1
ATOM 616 C C . ALA A 1 81 ? -8.422 18.094 3.357 1 98.25 81 ALA A C 1
ATOM 618 O O . ALA A 1 81 ? -7.961 19.234 3.508 1 98.25 81 ALA A O 1
ATOM 619 N N . ALA A 1 82 ? -8.664 17.578 2.209 1 97.88 82 ALA A N 1
ATOM 620 C CA . ALA A 1 82 ? -8.445 18.344 0.982 1 97.88 82 ALA A CA 1
ATOM 621 C C . ALA A 1 82 ? -9.398 19.531 0.902 1 97.88 8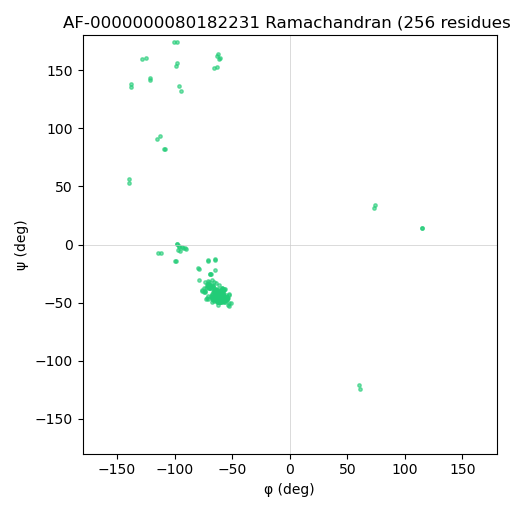2 ALA A C 1
ATOM 623 O O . ALA A 1 82 ? -9 20.641 0.498 1 97.88 82 ALA A O 1
ATOM 624 N N . VAL A 1 83 ? -10.625 19.328 1.272 1 98.25 83 VAL A N 1
ATOM 625 C CA . VAL A 1 83 ? -11.664 20.359 1.185 1 98.25 83 VAL A CA 1
ATOM 626 C C . VAL A 1 83 ? -11.414 21.438 2.238 1 98.25 83 VAL A C 1
ATOM 628 O O . VAL A 1 83 ? -11.57 22.625 1.965 1 98.25 83 VAL A O 1
ATOM 631 N N . TRP A 1 84 ? -10.953 21.062 3.367 1 98.25 84 TRP A N 1
ATOM 632 C CA . TRP A 1 84 ? -10.883 21.969 4.508 1 98.25 84 TRP A CA 1
ATOM 633 C C . TRP A 1 84 ? -9.477 22.531 4.676 1 98.25 84 TRP A C 1
ATOM 635 O O . TRP A 1 84 ? -9.273 23.516 5.387 1 98.25 84 TRP A O 1
ATOM 645 N N . GLY A 1 85 ? -8.555 21.906 4 1 97.44 85 GLY A N 1
ATOM 646 C CA . GLY A 1 85 ? -7.164 22.234 4.254 1 97.44 85 GLY A CA 1
ATOM 647 C C . GLY A 1 85 ? -6.652 21.688 5.574 1 97.44 85 GLY A C 1
ATOM 648 O O . GLY A 1 85 ? -5.852 22.328 6.254 1 97.44 85 GLY A O 1
ATOM 649 N N . ALA A 1 86 ? -7.156 20.578 5.988 1 96.94 86 ALA A N 1
ATOM 650 C CA . ALA A 1 86 ? -6.797 19.938 7.254 1 96.94 86 ALA A CA 1
ATOM 651 C C . ALA A 1 86 ? -5.758 18.844 7.035 1 96.94 86 ALA A C 1
ATOM 653 O O . ALA A 1 86 ? -5.32 18.609 5.906 1 96.94 86 ALA A O 1
ATOM 654 N N . GLY A 1 87 ? -5.273 18.281 8.102 1 94.31 87 GLY A N 1
ATOM 655 C CA . GLY A 1 87 ? -4.363 17.141 8.023 1 94.31 87 GLY A CA 1
ATOM 656 C C . GLY A 1 87 ? -2.973 17.453 8.539 1 94.31 87 GLY A C 1
ATOM 657 O O . GLY A 1 87 ? -2.021 16.719 8.266 1 94.31 87 GLY A O 1
ATOM 658 N N . ARG A 1 88 ? -2.822 18.484 9.203 1 91.69 88 ARG A N 1
ATOM 659 C CA . ARG A 1 88 ? -1.523 19 9.633 1 91.69 88 ARG A CA 1
ATOM 660 C C . ARG A 1 88 ? -0.778 17.969 10.477 1 91.69 88 ARG A C 1
ATOM 662 O O . ARG A 1 88 ? 0.427 17.766 10.305 1 91.69 88 ARG A O 1
ATOM 669 N N . LYS A 1 89 ? -1.465 17.328 11.32 1 90.94 89 LYS A N 1
ATOM 670 C CA . LYS A 1 89 ? -0.825 16.422 12.281 1 90.94 89 LYS A CA 1
ATOM 671 C C . LYS A 1 89 ? -0.301 15.172 11.594 1 90.94 89 LYS A C 1
ATOM 673 O O . LYS A 1 89 ? 0.832 14.75 11.836 1 90.94 89 LYS A O 1
ATOM 678 N N . PHE A 1 90 ? -1.042 14.523 10.695 1 90 90 PHE A N 1
ATOM 679 C CA . PHE A 1 90 ? -0.707 13.188 10.211 1 90 90 PHE A CA 1
ATOM 680 C C . PHE A 1 90 ? -0.367 13.227 8.727 1 90 90 PHE A C 1
ATOM 682 O O . PHE A 1 90 ? 0.087 12.227 8.164 1 90 90 PHE A O 1
ATOM 689 N N . ALA A 1 91 ? -0.542 14.312 8.109 1 90.69 91 ALA A N 1
ATOM 690 C CA . ALA A 1 91 ? -0.168 14.461 6.703 1 90.69 91 ALA A CA 1
ATOM 691 C C . ALA A 1 91 ? 0.474 15.82 6.449 1 90.69 91 ALA A C 1
ATOM 693 O O . ALA A 1 91 ? 0.063 16.547 5.539 1 90.69 91 ALA A O 1
ATOM 694 N N . PRO A 1 92 ? 1.451 16.109 7.219 1 87.88 92 PRO A N 1
ATOM 695 C CA . PRO A 1 92 ? 2.008 17.453 7.121 1 87.88 92 PRO A CA 1
ATOM 696 C C . PRO A 1 92 ? 2.594 17.766 5.742 1 87.88 92 PRO A C 1
ATOM 698 O O . PRO A 1 92 ? 2.551 18.906 5.285 1 87.88 92 PRO A O 1
ATOM 701 N N . ILE A 1 93 ? 3.168 16.812 5.086 1 87.12 93 ILE A N 1
ATOM 702 C CA . ILE A 1 93 ? 3.77 16.984 3.77 1 87.12 93 ILE A CA 1
ATOM 703 C C . ILE A 1 93 ? 2.697 17.406 2.768 1 87.12 93 ILE A C 1
ATOM 705 O O . ILE A 1 93 ? 2.896 18.344 1.989 1 87.12 93 ILE A O 1
ATOM 709 N N . ALA A 1 94 ? 1.625 16.781 2.854 1 89.88 94 ALA A N 1
ATOM 710 C CA . ALA A 1 94 ? 0.54 17.078 1.921 1 89.88 94 ALA A CA 1
ATOM 711 C C . ALA A 1 94 ? -0.213 18.344 2.33 1 89.88 94 ALA A C 1
ATOM 713 O O . ALA A 1 94 ? -0.728 19.062 1.479 1 89.88 94 ALA A O 1
ATOM 714 N N . THR A 1 95 ? -0.255 18.594 3.559 1 92 95 THR A N 1
ATOM 715 C CA . THR A 1 95 ? -1.022 19.734 4.047 1 92 95 THR A CA 1
ATOM 716 C C . THR A 1 95 ? -0.278 21.047 3.781 1 92 95 THR A C 1
ATOM 718 O O . THR A 1 95 ? -0.897 22.062 3.492 1 92 95 THR A O 1
ATOM 721 N N . GLY A 1 96 ? 1.036 20.984 3.963 1 91.06 96 GLY A N 1
ATOM 722 C CA . GLY A 1 96 ? 1.809 22.203 3.736 1 91.06 96 GLY A CA 1
ATOM 723 C C . GLY A 1 96 ? 1.416 23.344 4.656 1 91.06 96 GLY A C 1
ATOM 724 O O . GLY A 1 96 ? 1.35 23.172 5.875 1 91.06 96 GLY A O 1
ATOM 725 N N . ASP A 1 97 ? 1.071 24.438 4.051 1 92.81 97 ASP A N 1
ATOM 726 C CA . ASP A 1 97 ? 0.8 25.641 4.824 1 92.81 97 ASP A CA 1
ATOM 727 C C . ASP A 1 97 ? -0.697 25.797 5.082 1 92.81 97 ASP A C 1
ATOM 729 O O . ASP A 1 97 ? -1.118 26.75 5.746 1 92.81 97 ASP A O 1
ATOM 733 N N . HIS A 1 98 ? -1.5 24.938 4.59 1 94.19 98 HIS A N 1
ATOM 734 C CA . HIS A 1 98 ? -2.939 25.031 4.797 1 94.19 98 HIS A CA 1
ATOM 735 C C . HIS A 1 98 ? -3.295 24.906 6.277 1 94.19 98 HIS A C 1
ATOM 737 O O . HIS A 1 98 ? -2.59 24.234 7.031 1 94.19 98 HIS A O 1
ATOM 743 N N . GLN A 1 99 ? -4.465 25.547 6.637 1 93.19 99 GLN A N 1
ATOM 744 C CA . GLN A 1 99 ? -4.934 25.531 8.016 1 93.19 99 GLN A CA 1
ATOM 745 C C . GLN A 1 99 ? -6.441 25.312 8.086 1 93.19 99 GLN A C 1
ATOM 747 O O . GLN A 1 99 ? -7.188 25.828 7.25 1 93.19 99 GLN A O 1
ATOM 752 N N . ALA A 1 100 ? -6.766 24.531 8.992 1 96.56 100 ALA A N 1
ATOM 753 C CA . ALA A 1 100 ? -8.18 24.297 9.273 1 96.56 100 ALA A CA 1
ATOM 754 C C . ALA A 1 100 ? -8.484 24.484 10.758 1 96.56 100 ALA A C 1
ATOM 756 O O . ALA A 1 100 ? -7.574 24.547 11.586 1 96.56 100 ALA A O 1
ATOM 757 N N . SER A 1 101 ? -9.812 24.719 11.086 1 97.69 101 SER A N 1
ATOM 758 C CA . SER A 1 101 ? -10.219 24.891 12.477 1 97.69 101 SER A CA 1
ATOM 759 C C . SER A 1 101 ? -9.945 23.625 13.289 1 97.69 101 SER A C 1
ATOM 761 O O . SER A 1 101 ? -9.789 22.547 12.727 1 97.69 101 SER A O 1
ATOM 763 N N . ALA A 1 102 ? -9.945 23.688 14.586 1 97.31 102 ALA A N 1
ATOM 764 C CA . ALA A 1 102 ? -9.594 22.609 15.5 1 97.31 102 ALA A CA 1
ATOM 765 C C . ALA A 1 102 ? -10.578 21.438 15.367 1 97.31 102 ALA A C 1
ATOM 767 O O . ALA A 1 102 ? -10.164 20.281 15.305 1 97.31 102 ALA A O 1
ATOM 768 N N . PRO A 1 103 ? -11.883 21.719 15.289 1 97.56 103 PRO A N 1
ATOM 769 C CA . PRO A 1 103 ? -12.805 20.594 15.141 1 97.56 103 PRO A CA 1
ATOM 770 C C . PRO A 1 103 ? -12.609 19.828 13.836 1 97.56 103 PRO A C 1
ATOM 772 O O . PRO A 1 103 ? -12.719 18.594 13.812 1 97.56 103 PRO A O 1
ATOM 775 N N . LYS A 1 104 ? -12.352 20.516 12.766 1 97.94 104 LYS A N 1
ATOM 776 C CA . LYS A 1 104 ? -12.102 19.875 11.477 1 97.94 104 LYS A CA 1
ATOM 777 C C . LYS A 1 104 ? -10.828 19.031 11.516 1 97.94 104 LYS A C 1
ATOM 779 O O . LYS A 1 104 ? -10.828 17.891 11.055 1 97.94 104 LYS A O 1
ATOM 784 N N . GLU A 1 105 ? -9.789 19.578 12.102 1 97.69 105 GLU A N 1
ATOM 785 C CA . GLU A 1 105 ? -8.547 18.844 12.273 1 97.69 105 GLU A CA 1
ATOM 786 C C . GLU A 1 105 ? -8.742 17.594 13.141 1 97.69 105 GLU A C 1
ATOM 788 O O . GLU A 1 105 ? -8.203 16.531 12.852 1 97.69 105 GLU A O 1
ATOM 793 N N . SER A 1 106 ? -9.508 17.781 14.195 1 97.62 106 SER A N 1
ATOM 794 C CA . SER A 1 106 ? -9.742 16.672 15.117 1 97.62 106 SER A CA 1
ATOM 795 C C . SER A 1 106 ? -10.5 15.531 14.43 1 97.62 106 SER A C 1
ATOM 797 O O . SER A 1 106 ? -10.203 14.359 14.664 1 97.62 106 SER A O 1
ATOM 799 N N . LEU A 1 107 ? -11.445 15.844 13.656 1 97.94 107 LEU A N 1
ATOM 800 C CA . LEU A 1 107 ? -12.211 14.828 12.945 1 97.94 107 LEU A CA 1
ATOM 801 C C . LEU A 1 107 ? -11.328 14.07 11.961 1 97.94 107 LEU A C 1
ATOM 803 O O . LEU A 1 107 ? -11.352 12.844 11.914 1 97.94 107 LEU A O 1
ATOM 807 N N . VAL A 1 108 ? -10.57 14.789 11.195 1 97.69 108 VAL A N 1
ATOM 808 C CA . VAL A 1 108 ? -9.664 14.172 10.219 1 97.69 108 VAL A CA 1
ATOM 809 C C . VAL A 1 108 ? -8.656 13.289 10.945 1 97.69 108 VAL A C 1
ATOM 811 O O . VAL A 1 108 ? -8.414 12.148 10.531 1 97.69 108 VAL A O 1
ATOM 814 N N . SER A 1 109 ? -8.125 13.781 12.047 1 97.06 109 SER A N 1
ATOM 815 C CA . SER A 1 109 ? -7.164 13.008 12.82 1 97.06 109 SER A CA 1
ATOM 816 C C . SER A 1 109 ? -7.797 11.734 13.375 1 97.06 109 SER A C 1
ATOM 818 O O . SER A 1 109 ? -7.184 10.664 13.352 1 97.06 109 SER A O 1
ATOM 820 N N . PHE A 1 110 ? -8.945 11.844 13.898 1 97.69 110 PHE A N 1
ATOM 821 C CA . PHE A 1 110 ? -9.648 10.688 14.438 1 97.69 110 PHE A CA 1
ATOM 822 C C . PHE A 1 110 ? -9.859 9.625 13.359 1 97.69 110 PHE A C 1
ATOM 824 O O . PHE A 1 110 ? -9.633 8.438 13.594 1 97.69 110 PHE A O 1
ATOM 831 N N . LEU A 1 111 ? -10.32 10.016 12.203 1 98.06 111 LEU A N 1
ATOM 832 C CA . LEU A 1 111 ? -10.547 9.086 11.102 1 98.06 111 LEU A CA 1
ATOM 833 C C . LEU A 1 111 ? -9.25 8.406 10.68 1 98.06 111 LEU A C 1
ATOM 835 O O . LEU A 1 111 ? -9.211 7.184 10.523 1 98.06 111 LEU A O 1
ATOM 839 N N . LEU A 1 112 ? -8.242 9.203 10.547 1 96.81 112 LEU A N 1
ATOM 840 C CA . LEU A 1 112 ? -6.961 8.664 10.094 1 96.81 112 LEU A CA 1
ATOM 841 C C . LEU A 1 112 ? -6.402 7.664 11.102 1 96.81 112 LEU A C 1
ATOM 843 O O . LEU A 1 112 ? -5.887 6.613 10.727 1 96.81 112 LEU A O 1
ATOM 847 N N . VAL A 1 113 ? -6.516 7.953 12.406 1 96.25 113 VAL A N 1
ATOM 848 C CA . VAL A 1 113 ? -6.004 7.055 13.438 1 96.25 113 VAL A CA 1
ATOM 849 C C . VAL A 1 113 ? -6.867 5.797 13.508 1 96.25 113 VAL A C 1
ATOM 851 O O . VAL A 1 113 ? -6.348 4.68 13.523 1 96.25 113 VAL A O 1
ATOM 854 N N . SER A 1 114 ? -8.102 5.949 13.523 1 97.88 114 SER A N 1
ATOM 855 C CA . SER A 1 114 ? -9 4.809 13.68 1 97.88 114 SER A CA 1
ATOM 856 C C . SER A 1 114 ? -8.922 3.875 12.477 1 97.88 114 SER A C 1
ATOM 858 O O . SER A 1 114 ? -8.93 2.652 12.633 1 97.88 114 SER A O 1
ATOM 860 N N . LEU A 1 115 ? -8.828 4.402 11.258 1 97.88 115 LEU A N 1
ATOM 861 C CA . LEU A 1 115 ? -8.75 3.529 10.094 1 97.88 115 LEU A CA 1
ATOM 862 C C . LEU A 1 115 ? -7.426 2.768 10.078 1 97.88 115 LEU A C 1
ATOM 864 O O . LEU A 1 115 ? -7.371 1.624 9.617 1 97.88 115 LEU A O 1
ATOM 868 N N . SER A 1 116 ? -6.395 3.447 10.5 1 97.69 116 SER A N 1
ATOM 869 C CA . SER A 1 116 ? -5.082 2.807 10.523 1 97.69 116 SER A CA 1
ATOM 870 C C . SER A 1 116 ? -5.082 1.588 11.438 1 97.69 116 SER A C 1
ATOM 872 O O . SER A 1 116 ? -4.578 0.525 11.07 1 97.69 116 SER A O 1
ATOM 874 N N . VAL A 1 117 ? -5.613 1.698 12.578 1 97.44 117 VAL A N 1
ATOM 875 C CA . VAL A 1 117 ? -5.707 0.591 13.523 1 97.44 117 VAL A CA 1
ATOM 876 C C . VAL A 1 117 ? -6.621 -0.496 12.961 1 97.44 117 VAL A C 1
ATOM 878 O O . VAL A 1 117 ? -6.297 -1.684 13.031 1 97.44 117 VAL A O 1
ATOM 881 N N . ALA A 1 118 ? -7.676 -0.084 12.422 1 98.5 118 ALA A N 1
ATOM 882 C CA . ALA A 1 118 ? -8.664 -1.02 11.891 1 98.5 118 ALA A CA 1
ATOM 883 C C . ALA A 1 118 ? -8.047 -1.895 10.797 1 98.5 118 ALA A C 1
ATOM 885 O O . ALA A 1 118 ? -8.242 -3.113 10.789 1 98.5 118 ALA A O 1
ATOM 886 N N . VAL A 1 119 ? -7.344 -1.305 9.875 1 98.44 119 VAL A N 1
ATOM 887 C CA . VAL A 1 119 ? -6.84 -2.07 8.742 1 98.44 119 VAL A CA 1
ATOM 888 C C . VAL A 1 119 ? -5.719 -3 9.203 1 98.44 119 VAL A C 1
ATOM 890 O O . VAL A 1 119 ? -5.574 -4.113 8.695 1 98.44 119 VAL A O 1
ATOM 893 N N . VAL A 1 120 ? -4.922 -2.613 10.117 1 98.31 120 VAL A N 1
ATOM 894 C CA . VAL A 1 120 ? -3.867 -3.473 10.648 1 98.31 120 VAL A CA 1
ATOM 895 C C . VAL A 1 120 ? -4.48 -4.719 11.273 1 98.31 120 VAL A C 1
ATOM 897 O O . VAL A 1 120 ? -4.059 -5.84 10.992 1 98.31 120 VAL A O 1
ATOM 900 N N . ILE A 1 121 ? -5.461 -4.559 12.094 1 98.38 121 ILE A N 1
ATOM 901 C CA . ILE A 1 121 ? -6.133 -5.68 12.742 1 98.38 121 ILE A CA 1
ATOM 902 C C . ILE A 1 121 ? -6.828 -6.543 11.695 1 98.38 121 ILE A C 1
ATOM 904 O O . ILE A 1 121 ? -6.707 -7.77 11.711 1 98.38 121 ILE A O 1
ATOM 908 N N . GLY A 1 122 ? -7.559 -5.918 10.797 1 98.56 122 GLY A N 1
ATOM 909 C CA . GLY A 1 122 ? -8.258 -6.652 9.75 1 98.56 122 GLY A CA 1
ATOM 910 C C . GLY A 1 122 ? -7.336 -7.508 8.906 1 98.56 122 GLY A C 1
ATOM 911 O O . GLY A 1 122 ? -7.621 -8.68 8.656 1 98.56 122 GLY A O 1
ATOM 912 N N . VAL A 1 123 ? -6.254 -6.906 8.43 1 98.5 123 VAL A N 1
ATOM 913 C CA . VAL A 1 123 ? -5.293 -7.637 7.617 1 98.5 123 VAL A CA 1
ATOM 914 C C . VAL A 1 123 ? -4.637 -8.734 8.453 1 98.5 123 VAL A C 1
ATOM 916 O O . VAL A 1 123 ? -4.363 -9.828 7.949 1 98.5 123 VAL A O 1
ATOM 919 N N . GLY A 1 124 ? -4.34 -8.445 9.734 1 98.56 124 GLY A N 1
ATOM 920 C CA . GLY A 1 124 ? -3.848 -9.492 10.617 1 98.56 124 GLY A CA 1
ATOM 921 C C . GLY A 1 124 ? -4.758 -10.703 10.672 1 98.56 124 GLY A C 1
ATOM 922 O O . GLY A 1 124 ? -4.289 -11.836 10.641 1 98.56 124 GLY A O 1
ATOM 923 N N . ILE A 1 125 ? -6.043 -10.516 10.812 1 98.31 125 ILE A N 1
ATOM 924 C CA . ILE A 1 125 ? -7.02 -11.602 10.828 1 98.31 125 ILE A CA 1
ATOM 925 C C . ILE A 1 125 ? -6.953 -12.383 9.523 1 98.31 125 ILE A C 1
ATOM 927 O O . ILE A 1 125 ? -6.988 -13.617 9.523 1 98.31 125 ILE A O 1
ATOM 931 N N . VAL A 1 126 ? -6.875 -11.625 8.398 1 98.12 126 VAL A N 1
ATOM 932 C CA . VAL A 1 126 ? -6.82 -12.266 7.086 1 98.12 126 VAL A CA 1
ATOM 933 C C . VAL A 1 126 ? -5.578 -13.148 6.988 1 98.12 126 VAL A C 1
ATOM 935 O O . VAL A 1 126 ? -5.652 -14.281 6.508 1 98.12 126 VAL A O 1
ATOM 938 N N . ILE A 1 127 ? -4.492 -12.664 7.461 1 98.12 127 ILE A N 1
ATOM 939 C CA . ILE A 1 127 ? -3.252 -13.438 7.426 1 98.12 127 ILE A CA 1
ATOM 940 C C . ILE A 1 127 ? -3.412 -14.703 8.258 1 98.12 127 ILE A C 1
ATOM 942 O O . ILE A 1 127 ? -2.98 -15.789 7.848 1 98.12 127 ILE A O 1
ATOM 946 N N . ALA A 1 128 ? -4.051 -14.586 9.414 1 97.12 128 ALA A N 1
ATOM 947 C CA . ALA A 1 128 ? -4.246 -15.727 10.305 1 97.12 128 ALA A CA 1
ATOM 948 C C . ALA A 1 128 ? -5.148 -16.781 9.664 1 97.12 128 ALA A C 1
ATOM 950 O O . ALA A 1 128 ? -5.152 -17.938 10.078 1 97.12 128 ALA A O 1
ATOM 951 N N . GLY A 1 129 ? -5.941 -16.375 8.711 1 96.75 129 GLY A N 1
ATOM 952 C CA . GLY A 1 129 ? -6.875 -17.281 8.062 1 96.75 129 GLY A CA 1
ATOM 953 C C . GLY A 1 129 ? -6.301 -17.953 6.828 1 96.75 129 GLY A C 1
ATOM 954 O O . GLY A 1 129 ? -7.008 -18.672 6.117 1 96.75 129 GLY A O 1
ATOM 955 N N . LEU A 1 130 ? -5.117 -17.609 6.473 1 94.88 130 LEU A N 1
ATOM 956 C CA . LEU A 1 130 ? -4.492 -18.25 5.316 1 94.88 130 LEU A CA 1
ATOM 957 C C . LEU A 1 130 ? -3.986 -19.641 5.664 1 94.88 130 LEU A C 1
ATOM 959 O O . LEU A 1 130 ? -3.654 -19.922 6.82 1 94.88 130 LEU A O 1
ATOM 963 N N . MET B 1 1 ? 2.127 -19.656 -0.125 1 90.56 1 MET B N 1
ATOM 964 C CA . MET B 1 1 ? 3.428 -19 -0.075 1 90.56 1 MET B CA 1
ATOM 965 C C . MET B 1 1 ? 3.318 -17.547 -0.55 1 90.56 1 MET B C 1
ATOM 967 O O . MET B 1 1 ? 3.439 -16.625 0.249 1 90.56 1 MET B O 1
ATOM 971 N N . LEU B 1 2 ? 2.82 -17.297 -1.786 1 96.25 2 LEU B N 1
ATOM 972 C CA . LEU B 1 2 ? 2.768 -15.945 -2.34 1 96.25 2 LEU B CA 1
ATOM 973 C C . LEU B 1 2 ? 1.699 -15.109 -1.64 1 96.25 2 LEU B C 1
ATOM 975 O O . LEU B 1 2 ? 1.908 -13.922 -1.371 1 96.25 2 LEU B O 1
ATOM 979 N N . PHE B 1 3 ? 0.593 -15.703 -1.272 1 96.75 3 PHE B N 1
ATOM 980 C CA . PHE B 1 3 ? -0.454 -14.984 -0.558 1 96.75 3 PHE B CA 1
ATOM 981 C C . PHE B 1 3 ? 0.055 -14.484 0.788 1 96.75 3 PHE B C 1
ATOM 983 O O . PHE B 1 3 ? -0.091 -13.305 1.112 1 96.75 3 PHE B O 1
ATOM 990 N N . GLU B 1 4 ? 0.638 -15.336 1.489 1 97 4 GLU B N 1
ATOM 991 C CA . GLU B 1 4 ? 1.133 -14.992 2.818 1 97 4 GLU B CA 1
ATOM 992 C C . GLU B 1 4 ? 2.258 -13.969 2.742 1 97 4 GLU B C 1
ATOM 994 O O . GLU B 1 4 ? 2.24 -12.969 3.463 1 97 4 GLU B O 1
ATOM 999 N N . LEU B 1 5 ? 3.219 -14.203 1.896 1 98.06 5 LEU B N 1
ATOM 1000 C CA . LEU B 1 5 ? 4.34 -13.273 1.757 1 98.06 5 LEU B CA 1
ATOM 1001 C C . LEU B 1 5 ? 3.854 -11.898 1.314 1 98.06 5 LEU B C 1
ATOM 1003 O O . LEU B 1 5 ? 4.387 -10.883 1.756 1 98.06 5 LEU B O 1
ATOM 1007 N N . GLY B 1 6 ? 2.896 -11.938 0.406 1 98.62 6 GLY B N 1
ATOM 1008 C CA . GLY B 1 6 ? 2.344 -10.672 -0.05 1 98.62 6 GLY B CA 1
ATOM 1009 C C . GLY B 1 6 ? 1.614 -9.914 1.041 1 98.62 6 GLY B C 1
ATOM 1010 O O . GLY B 1 6 ? 1.839 -8.719 1.229 1 98.62 6 GLY B O 1
ATOM 1011 N N . LEU B 1 7 ? 0.814 -10.57 1.78 1 98.44 7 LEU B N 1
ATOM 1012 C CA . LEU B 1 7 ? 0.029 -9.914 2.822 1 98.44 7 LEU B CA 1
ATOM 1013 C C . LEU B 1 7 ? 0.917 -9.5 3.99 1 98.44 7 LEU B C 1
ATOM 1015 O O . LEU B 1 7 ? 0.66 -8.484 4.637 1 98.44 7 LEU B O 1
ATOM 1019 N N . VAL B 1 8 ? 1.897 -10.234 4.281 1 98.5 8 VAL B N 1
ATOM 1020 C CA . VAL B 1 8 ? 2.848 -9.828 5.312 1 98.5 8 VAL B CA 1
ATOM 1021 C C . VAL B 1 8 ? 3.564 -8.547 4.887 1 98.5 8 VAL B C 1
ATOM 1023 O O . VAL B 1 8 ? 3.715 -7.621 5.684 1 98.5 8 VAL B O 1
ATOM 1026 N N . LEU B 1 9 ? 4 -8.477 3.666 1 98.62 9 LEU B N 1
ATOM 1027 C CA . LEU B 1 9 ? 4.629 -7.258 3.168 1 98.62 9 LEU B CA 1
ATOM 1028 C C . LEU B 1 9 ? 3.646 -6.09 3.203 1 98.62 9 LEU B C 1
ATOM 1030 O O . LEU B 1 9 ? 4.02 -4.969 3.551 1 98.62 9 LEU B O 1
ATOM 1034 N N . PHE B 1 10 ? 2.422 -6.379 2.76 1 98.62 10 PHE B N 1
ATOM 1035 C CA . PHE B 1 10 ? 1.366 -5.379 2.85 1 98.62 10 PHE B CA 1
ATOM 1036 C C . PHE B 1 10 ? 1.235 -4.855 4.273 1 98.62 10 PHE B C 1
ATOM 1038 O O . PHE B 1 10 ? 1.188 -3.643 4.492 1 98.62 10 PHE B O 1
ATOM 1045 N N . LEU B 1 11 ? 1.221 -5.723 5.246 1 98.31 11 LEU B N 1
ATOM 1046 C CA . LEU B 1 11 ? 1.118 -5.352 6.652 1 98.31 11 LEU B CA 1
ATOM 1047 C C . LEU B 1 11 ? 2.332 -4.543 7.09 1 98.31 11 LEU B C 1
ATOM 1049 O O . LEU B 1 11 ? 2.191 -3.529 7.785 1 98.31 11 LEU B O 1
ATOM 1053 N N . LEU B 1 12 ? 3.471 -4.969 6.75 1 98.31 12 LEU B N 1
ATOM 1054 C CA . LEU B 1 12 ? 4.684 -4.219 7.059 1 98.31 12 LEU B CA 1
ATOM 1055 C C . LEU B 1 12 ? 4.629 -2.824 6.449 1 98.31 12 LEU B C 1
ATOM 1057 O O . LEU B 1 12 ? 5.09 -1.856 7.059 1 98.31 12 LEU B O 1
ATOM 1061 N N . GLY B 1 13 ? 4.094 -2.785 5.234 1 98.06 13 GLY B N 1
ATOM 1062 C CA . GLY B 1 13 ? 3.867 -1.491 4.609 1 98.06 13 GLY B CA 1
ATOM 1063 C C . GLY B 1 13 ? 2.941 -0.595 5.41 1 98.06 13 GLY B C 1
ATOM 1064 O O . GLY B 1 13 ? 3.221 0.592 5.59 1 98.06 13 GLY B O 1
ATOM 1065 N N . LEU B 1 14 ? 1.907 -1.172 5.906 1 97.19 14 LEU B N 1
ATOM 1066 C CA . LEU B 1 14 ? 0.983 -0.409 6.738 1 97.19 14 LEU B CA 1
ATOM 1067 C C . LEU B 1 14 ? 1.678 0.102 7.996 1 97.19 14 LEU B C 1
ATOM 1069 O O . LEU B 1 14 ? 1.508 1.263 8.375 1 97.19 14 LEU B O 1
ATOM 1073 N N . LEU B 1 15 ? 2.398 -0.699 8.594 1 97.38 15 LEU B N 1
ATOM 1074 C CA . LEU B 1 15 ? 3.123 -0.305 9.797 1 97.38 15 LEU B CA 1
ATOM 1075 C C . LEU B 1 15 ? 4.156 0.771 9.484 1 97.38 15 LEU B C 1
ATOM 1077 O O . LEU B 1 15 ? 4.359 1.694 10.273 1 97.38 15 LEU B O 1
ATOM 1081 N N . THR B 1 16 ? 4.793 0.641 8.383 1 97.12 16 THR B N 1
ATOM 1082 C CA . THR B 1 16 ? 5.723 1.676 7.945 1 97.12 16 THR B CA 1
ATOM 1083 C C . THR B 1 16 ? 5.004 3.014 7.789 1 97.12 16 THR B C 1
ATOM 1085 O O . THR B 1 16 ? 5.555 4.062 8.125 1 97.12 16 THR B O 1
ATOM 1088 N N . GLY B 1 17 ? 3.789 2.947 7.285 1 94.75 17 GLY B N 1
ATOM 1089 C CA . GLY B 1 17 ? 3 4.16 7.156 1 94.75 17 GLY B CA 1
ATOM 1090 C C . GLY B 1 17 ? 2.77 4.867 8.477 1 94.75 17 GLY B C 1
ATOM 1091 O O . GLY B 1 17 ? 2.807 6.098 8.547 1 94.75 17 GLY B O 1
ATOM 1092 N N . LEU B 1 18 ? 2.59 4.137 9.484 1 93.5 18 LEU B N 1
ATOM 1093 C CA . LEU B 1 18 ? 2.391 4.695 10.82 1 93.5 18 LEU B CA 1
ATOM 1094 C C . LEU B 1 18 ? 3.676 5.332 11.336 1 93.5 18 LEU B C 1
ATOM 1096 O O . LEU B 1 18 ? 3.629 6.266 12.141 1 93.5 18 LEU B O 1
ATOM 1100 N N . ALA B 1 19 ? 4.75 4.906 10.867 1 94.06 19 ALA B N 1
ATOM 1101 C CA . ALA B 1 19 ? 6.043 5.34 11.391 1 94.06 19 ALA B CA 1
ATOM 1102 C C . ALA B 1 19 ? 6.574 6.539 10.617 1 94.06 19 ALA B C 1
ATOM 1104 O O . ALA B 1 19 ? 7.609 7.109 10.977 1 94.06 19 ALA B O 1
ATOM 1105 N N . VAL B 1 20 ? 5.902 6.953 9.625 1 93.5 20 VAL B N 1
ATOM 1106 C CA . VAL B 1 20 ? 6.383 7.957 8.68 1 93.5 20 VAL B CA 1
ATOM 1107 C C . VAL B 1 20 ? 6.812 9.211 9.438 1 93.5 20 VAL B C 1
ATOM 1109 O O . VAL B 1 20 ? 7.93 9.703 9.258 1 93.5 20 VAL B O 1
ATOM 1112 N N . PRO B 1 21 ? 6.016 9.734 10.398 1 89.62 21 PRO B N 1
ATOM 1113 C CA . PRO B 1 21 ? 6.41 10.984 11.039 1 89.62 21 PRO B CA 1
ATOM 1114 C C . PRO B 1 21 ? 7.621 10.82 11.961 1 89.62 21 PRO B C 1
ATOM 1116 O O . PRO B 1 21 ? 8.273 11.812 12.312 1 89.62 21 PRO B O 1
ATOM 1119 N N . ALA B 1 22 ? 7.969 9.648 12.266 1 92.75 22 ALA B N 1
ATOM 1120 C CA . ALA B 1 22 ? 9.016 9.406 13.258 1 92.75 22 ALA B CA 1
ATOM 1121 C C . ALA B 1 22 ? 10.367 9.172 12.578 1 92.75 22 ALA B C 1
ATOM 1123 O O . ALA B 1 22 ? 11.398 9.109 13.25 1 92.75 22 ALA B O 1
ATOM 1124 N N . LEU B 1 23 ? 10.453 9.109 11.297 1 95.12 23 LEU B N 1
ATOM 1125 C CA . LEU B 1 23 ? 11.688 8.75 10.609 1 95.12 23 LEU B CA 1
ATOM 1126 C C . LEU B 1 23 ? 12.414 9.992 10.109 1 95.12 23 LEU B C 1
ATOM 1128 O O . LEU B 1 23 ? 11.789 11.039 9.898 1 95.12 23 LEU B O 1
ATOM 1132 N N . LYS B 1 24 ? 13.742 9.852 9.977 1 95.94 24 LYS B N 1
ATOM 1133 C CA . LYS B 1 24 ? 14.617 10.953 9.594 1 95.94 24 LYS B CA 1
ATOM 1134 C C . LYS B 1 24 ? 14.164 11.594 8.281 1 95.94 24 LYS B C 1
ATOM 1136 O O . LYS B 1 24 ? 14.148 12.82 8.156 1 95.94 24 LYS B O 1
ATOM 1141 N N . ASN B 1 25 ? 13.883 10.82 7.297 1 96.44 25 ASN B N 1
ATOM 1142 C CA . ASN B 1 25 ? 13.391 11.266 6 1 96.44 25 ASN B CA 1
ATOM 1143 C C . ASN B 1 25 ? 11.953 10.812 5.758 1 96.44 25 ASN B C 1
ATOM 1145 O O . ASN B 1 25 ? 11.727 9.727 5.219 1 96.44 25 ASN B O 1
ATOM 1149 N N . PRO B 1 26 ? 10.977 11.617 6.066 1 94.75 26 PRO B N 1
ATOM 1150 C CA . PRO B 1 26 ? 9.578 11.203 5.965 1 94.75 26 PRO B CA 1
ATOM 1151 C C . PRO B 1 26 ? 9.141 10.961 4.523 1 94.75 26 PRO B C 1
ATOM 1153 O O . PRO B 1 26 ? 8.281 10.117 4.273 1 94.75 26 PRO B O 1
ATOM 1156 N N . ARG B 1 27 ? 9.648 11.734 3.625 1 94.38 27 ARG B N 1
ATOM 1157 C CA . ARG B 1 27 ? 9.297 11.523 2.223 1 94.38 27 ARG B CA 1
ATOM 1158 C C . ARG B 1 27 ? 9.711 10.133 1.759 1 94.38 27 ARG B C 1
ATOM 1160 O O . ARG B 1 27 ? 8.938 9.445 1.08 1 94.38 27 ARG B O 1
ATOM 1167 N N . MET B 1 28 ? 10.875 9.766 2.135 1 95.31 28 MET B N 1
ATOM 1168 C CA . MET B 1 28 ? 11.344 8.43 1.779 1 95.31 28 MET B CA 1
ATOM 1169 C C . MET B 1 28 ? 10.562 7.359 2.539 1 95.31 28 MET B C 1
ATOM 1171 O O . MET B 1 28 ? 10.305 6.277 2.01 1 95.31 28 MET B O 1
ATOM 1175 N N . ALA B 1 29 ? 10.188 7.629 3.752 1 96.62 29 ALA B N 1
ATOM 1176 C CA . ALA B 1 29 ? 9.352 6.707 4.52 1 96.62 29 ALA B CA 1
ATOM 1177 C C . ALA B 1 29 ? 8.016 6.477 3.826 1 96.62 29 ALA B C 1
ATOM 1179 O O . ALA B 1 29 ? 7.52 5.352 3.783 1 96.62 29 ALA B O 1
ATOM 1180 N N . LEU B 1 30 ? 7.469 7.59 3.355 1 94.12 30 LEU B N 1
ATOM 1181 C CA . LEU B 1 30 ? 6.223 7.48 2.604 1 94.12 30 LEU B CA 1
ATOM 1182 C C . LEU B 1 30 ? 6.414 6.609 1.364 1 94.12 30 LEU B C 1
ATOM 1184 O O . LEU B 1 30 ? 5.574 5.758 1.062 1 94.12 30 LEU B O 1
ATOM 1188 N N . SER B 1 31 ? 7.461 6.844 0.634 1 95 31 SER B N 1
ATOM 1189 C CA . SER B 1 31 ? 7.789 6 -0.509 1 95 31 SER B CA 1
ATOM 1190 C C . SER B 1 31 ? 7.883 4.535 -0.103 1 95 31 SER B C 1
ATOM 1192 O O . SER B 1 31 ? 7.371 3.656 -0.799 1 95 31 SER B O 1
ATOM 1194 N N . SER B 1 32 ? 8.594 4.266 0.985 1 97.25 32 SER B N 1
ATOM 1195 C CA . SER B 1 32 ? 8.734 2.906 1.494 1 97.25 32 SER B CA 1
ATOM 1196 C C . SER B 1 32 ? 7.371 2.289 1.797 1 97.25 32 SER B C 1
ATOM 1198 O O . SER B 1 32 ? 7.109 1.139 1.438 1 97.25 32 SER B O 1
ATOM 1200 N N . HIS B 1 33 ? 6.512 2.973 2.502 1 96.31 33 HIS B N 1
ATOM 1201 C CA . HIS B 1 33 ? 5.148 2.541 2.793 1 96.31 33 HIS B CA 1
ATOM 1202 C C . HIS B 1 33 ? 4.406 2.162 1.517 1 96.31 33 HIS B C 1
ATOM 1204 O O . HIS B 1 33 ? 3.863 1.06 1.415 1 96.31 33 HIS B O 1
ATOM 1210 N N . LEU B 1 34 ? 4.426 3.004 0.513 1 95.62 34 LEU B N 1
ATOM 1211 C CA . LEU B 1 34 ? 3.701 2.791 -0.736 1 95.62 34 LEU B CA 1
ATOM 1212 C C . LEU B 1 34 ? 4.285 1.609 -1.506 1 95.62 34 LEU B C 1
ATOM 1214 O O . LEU B 1 34 ? 3.541 0.806 -2.074 1 95.62 34 LEU B O 1
ATOM 1218 N N . GLU B 1 35 ? 5.562 1.574 -1.53 1 96.06 35 GLU B N 1
ATOM 1219 C CA . GLU B 1 35 ? 6.211 0.463 -2.219 1 96.06 35 GLU B CA 1
ATOM 1220 C C . GLU B 1 35 ? 5.828 -0.874 -1.591 1 96.06 35 GLU B C 1
ATOM 1222 O O . GLU B 1 35 ? 5.551 -1.843 -2.301 1 96.06 35 GLU B O 1
ATOM 1227 N N . ALA B 1 36 ? 5.883 -0.909 -0.299 1 98.38 36 ALA B N 1
ATOM 1228 C CA . ALA B 1 36 ? 5.531 -2.148 0.387 1 98.38 36 ALA B CA 1
ATOM 1229 C C . ALA B 1 36 ? 4.07 -2.516 0.137 1 98.38 36 ALA B C 1
ATOM 1231 O O . ALA B 1 36 ? 3.752 -3.68 -0.117 1 98.38 36 ALA B O 1
ATOM 1232 N N . VAL B 1 37 ? 3.203 -1.613 0.207 1 97.56 37 VAL B N 1
ATOM 1233 C CA . VAL B 1 37 ? 1.777 -1.846 -0.007 1 97.56 37 VAL B CA 1
ATOM 1234 C C . VAL B 1 37 ? 1.541 -2.328 -1.436 1 97.56 37 VAL B C 1
ATOM 1236 O O . VAL B 1 37 ? 0.874 -3.344 -1.652 1 97.56 37 VAL B O 1
ATOM 1239 N N . LEU B 1 38 ? 2.127 -1.672 -2.41 1 97.38 38 LEU B N 1
ATOM 1240 C CA . LEU B 1 38 ? 1.947 -2.025 -3.814 1 97.38 38 LEU B CA 1
ATOM 1241 C C . LEU B 1 38 ? 2.572 -3.383 -4.117 1 97.38 38 LEU B C 1
ATOM 1243 O O . LEU B 1 38 ? 1.957 -4.219 -4.777 1 97.38 38 LEU B O 1
ATOM 1247 N N . ASN B 1 39 ? 3.764 -3.547 -3.635 1 98.38 39 ASN B N 1
ATOM 1248 C CA . ASN B 1 39 ? 4.434 -4.82 -3.877 1 98.38 39 ASN B CA 1
ATOM 1249 C C . ASN B 1 39 ? 3.725 -5.973 -3.166 1 98.38 39 ASN B C 1
ATOM 1251 O O . ASN B 1 39 ? 3.691 -7.094 -3.676 1 98.38 39 ASN B O 1
ATOM 1255 N N . GLY B 1 40 ? 3.27 -5.691 -1.946 1 98.56 40 GLY B N 1
ATOM 1256 C CA . GLY B 1 40 ? 2.469 -6.699 -1.267 1 98.56 40 GLY B CA 1
ATOM 1257 C C . GLY B 1 40 ? 1.248 -7.125 -2.059 1 98.56 40 GLY B C 1
ATOM 1258 O O . GLY B 1 40 ? 0.983 -8.32 -2.207 1 98.56 40 GLY B O 1
ATOM 1259 N N . MET B 1 41 ? 0.492 -6.184 -2.578 1 98.31 41 MET B N 1
ATOM 1260 C CA . MET B 1 41 ? -0.671 -6.492 -3.404 1 98.31 41 MET B CA 1
ATOM 1261 C C . MET B 1 41 ? -0.26 -7.254 -4.66 1 98.31 41 MET B C 1
ATOM 1263 O O . MET B 1 41 ? -0.962 -8.172 -5.098 1 98.31 41 MET B O 1
ATOM 1267 N N . PHE B 1 42 ? 0.835 -6.828 -5.289 1 97.88 42 PHE B N 1
ATOM 1268 C CA . PHE B 1 42 ? 1.314 -7.488 -6.496 1 97.88 42 PHE B CA 1
ATOM 1269 C C . PHE B 1 42 ? 1.603 -8.961 -6.234 1 97.88 42 PHE B C 1
ATOM 1271 O O . PHE B 1 42 ? 1.284 -9.82 -7.062 1 97.88 42 PHE B O 1
ATOM 1278 N N . LEU B 1 43 ? 2.229 -9.289 -5.102 1 98.5 43 LEU B N 1
ATOM 1279 C CA . LEU B 1 43 ? 2.518 -10.68 -4.77 1 98.5 43 LEU B CA 1
ATOM 1280 C C . LEU B 1 43 ? 1.229 -11.484 -4.617 1 98.5 43 LEU B C 1
ATOM 1282 O O . LEU B 1 43 ? 1.142 -12.617 -5.082 1 98.5 43 LEU B O 1
ATOM 1286 N N . VAL B 1 44 ? 0.27 -10.922 -3.932 1 98 44 VAL B N 1
ATOM 1287 C CA . VAL B 1 44 ? -1.015 -11.602 -3.797 1 98 44 VAL B CA 1
ATOM 1288 C C . VAL B 1 44 ? -1.637 -11.812 -5.176 1 98 44 VAL B C 1
ATOM 1290 O O . VAL B 1 44 ? -2.141 -12.898 -5.477 1 98 44 VAL B O 1
ATOM 1293 N N . LEU B 1 45 ? -1.616 -10.797 -6.039 1 97.25 45 LEU B N 1
ATOM 1294 C CA . LEU B 1 45 ? -2.123 -10.883 -7.406 1 97.25 45 LEU B CA 1
ATOM 1295 C C . LEU B 1 45 ? -1.421 -12 -8.18 1 97.25 45 LEU B C 1
ATOM 1297 O O . LEU B 1 45 ? -2.064 -12.758 -8.906 1 97.25 45 LEU B O 1
ATOM 1301 N N . LEU B 1 46 ? -0.169 -12 -7.988 1 97.5 46 LEU B N 1
ATOM 1302 C CA . LEU B 1 46 ? 0.603 -13.039 -8.656 1 97.5 46 LEU B CA 1
ATOM 1303 C C . LEU B 1 46 ? 0.171 -14.422 -8.188 1 97.5 46 LEU B C 1
ATOM 1305 O O . LEU B 1 46 ? 0.109 -15.359 -8.984 1 97.5 46 LEU B O 1
ATOM 1309 N N . GLY B 1 47 ? -0.021 -14.562 -6.883 1 97.31 47 GLY B N 1
ATOM 1310 C CA . GLY B 1 47 ? -0.558 -15.812 -6.383 1 97.31 47 GLY B CA 1
ATOM 1311 C C . GLY B 1 47 ? -1.874 -16.203 -7.027 1 97.31 47 GLY B C 1
ATOM 1312 O O . GLY B 1 47 ? -2.09 -17.375 -7.355 1 97.31 47 GLY B O 1
ATOM 1313 N N . LEU B 1 48 ? -2.766 -15.32 -7.199 1 96.5 48 LEU B N 1
ATOM 1314 C CA . LEU B 1 48 ? -4.062 -15.562 -7.824 1 96.5 48 LEU B CA 1
ATOM 1315 C C . LEU B 1 48 ? -3.898 -15.875 -9.305 1 96.5 48 LEU B C 1
ATOM 1317 O O . LEU B 1 48 ? -4.688 -16.641 -9.875 1 96.5 48 LEU B O 1
ATOM 1321 N N . LEU B 1 49 ? -2.924 -15.344 -9.898 1 96.06 49 LEU B N 1
ATOM 1322 C CA . LEU B 1 49 ? -2.643 -15.523 -11.312 1 96.06 49 LEU B CA 1
ATOM 1323 C C . LEU B 1 49 ? -1.957 -16.859 -11.562 1 96.06 49 LEU B C 1
ATOM 1325 O O . LEU B 1 49 ? -1.967 -17.375 -12.688 1 96.06 49 LEU B O 1
ATOM 1329 N N . TRP B 1 50 ? -1.388 -17.438 -10.602 1 96.12 50 TRP B N 1
ATOM 1330 C CA . TRP B 1 50 ? -0.442 -18.531 -10.727 1 96.12 50 TRP B CA 1
ATOM 1331 C C . TRP B 1 50 ? -1.07 -19.703 -11.477 1 96.12 50 TRP B C 1
ATOM 1333 O O . TRP B 1 50 ? -0.419 -20.344 -12.312 1 96.12 50 TRP B O 1
ATOM 1343 N N . PRO B 1 51 ? -2.379 -20.031 -11.266 1 95.94 51 PRO B N 1
ATOM 1344 C CA . PRO B 1 51 ? -2.982 -21.172 -11.969 1 95.94 51 PRO B CA 1
ATOM 1345 C C . PRO B 1 51 ? -3.043 -20.953 -13.484 1 95.94 51 PRO B C 1
ATOM 1347 O O . PRO B 1 51 ? -3.27 -21.906 -14.234 1 95.94 51 PRO B O 1
ATOM 1350 N N . HIS B 1 52 ? -2.848 -19.828 -13.93 1 95.81 52 HIS B N 1
ATOM 1351 C CA . HIS B 1 52 ? -2.936 -19.531 -15.352 1 95.81 52 HIS B CA 1
ATOM 1352 C C . HIS B 1 52 ? -1.562 -19.562 -16.016 1 95.81 52 HIS B C 1
ATOM 1354 O O . HIS B 1 52 ? -1.439 -19.344 -17.219 1 95.81 52 HIS B O 1
ATOM 1360 N N . LEU B 1 53 ? -0.54 -19.828 -15.211 1 96.12 53 LEU B N 1
ATOM 1361 C CA . LEU B 1 53 ? 0.832 -19.844 -15.703 1 96.12 53 LEU B CA 1
ATOM 1362 C C . LEU B 1 53 ? 1.259 -21.266 -16.078 1 96.12 53 LEU B C 1
ATOM 1364 O O . LEU B 1 53 ? 0.984 -22.219 -15.328 1 96.12 53 LEU B O 1
ATOM 1368 N N . HIS B 1 54 ? 1.857 -21.375 -17.281 1 97.75 54 HIS B N 1
ATOM 1369 C CA . HIS B 1 54 ? 2.43 -22.641 -17.75 1 97.75 54 HIS B CA 1
ATOM 1370 C C . HIS B 1 54 ? 3.953 -22.578 -17.75 1 97.75 54 HIS B C 1
ATOM 1372 O O . HIS B 1 54 ? 4.574 -22.391 -18.797 1 97.75 54 HIS B O 1
ATOM 1378 N N . LEU B 1 55 ? 4.512 -22.797 -16.609 1 97.06 55 LEU B N 1
ATOM 1379 C CA . LEU B 1 55 ? 5.953 -22.766 -16.391 1 97.06 55 LEU B CA 1
ATOM 1380 C C . LEU B 1 55 ? 6.449 -24.109 -15.859 1 97.06 55 LEU B C 1
ATOM 1382 O O . LEU B 1 55 ? 5.738 -24.797 -15.117 1 97.06 55 LEU B O 1
ATOM 1386 N N . SER B 1 56 ? 7.68 -24.484 -16.375 1 97.75 56 SER B N 1
ATOM 1387 C CA . SER B 1 56 ? 8.32 -25.609 -15.703 1 97.75 56 SER B CA 1
ATOM 1388 C C . SER B 1 56 ? 8.586 -25.297 -14.234 1 97.75 56 SER B C 1
ATOM 1390 O O . SER B 1 56 ? 8.547 -24.141 -13.828 1 97.75 56 SER B O 1
ATOM 1392 N N . HIS B 1 57 ? 8.781 -26.297 -13.406 1 97.12 57 HIS B N 1
ATOM 1393 C CA . HIS B 1 57 ? 9.055 -26.125 -11.984 1 97.12 57 HIS B CA 1
ATOM 1394 C C . HIS B 1 57 ? 10.227 -25.172 -11.766 1 97.12 57 HIS B C 1
ATOM 1396 O O . HIS B 1 57 ? 10.156 -24.266 -10.93 1 97.12 57 HIS B O 1
ATOM 1402 N N . ALA B 1 58 ? 11.227 -25.328 -12.555 1 97.75 58 ALA B N 1
ATOM 1403 C CA . ALA B 1 58 ? 12.445 -24.531 -12.398 1 97.75 58 ALA B CA 1
ATOM 1404 C C . ALA B 1 58 ? 12.18 -23.062 -12.68 1 97.75 58 ALA B C 1
ATOM 1406 O O . ALA B 1 58 ? 12.617 -22.188 -11.922 1 97.75 58 ALA B O 1
ATOM 1407 N N . TRP B 1 59 ? 11.469 -22.781 -13.711 1 97.56 59 TRP B N 1
ATOM 1408 C CA . TRP B 1 59 ? 11.172 -21.391 -14.07 1 97.56 59 TRP B CA 1
ATOM 1409 C C . TRP B 1 59 ? 10.203 -20.766 -13.078 1 97.56 59 TRP B C 1
ATOM 1411 O O . TRP B 1 59 ? 10.273 -19.578 -12.797 1 97.56 59 TRP B O 1
ATOM 1421 N N . GLY B 1 60 ? 9.305 -21.578 -12.562 1 97.75 60 GLY B N 1
ATOM 1422 C CA . GLY B 1 60 ? 8.406 -21.109 -11.523 1 97.75 60 GLY B CA 1
ATOM 1423 C C . GLY B 1 60 ? 9.125 -20.703 -10.258 1 97.75 60 GLY B C 1
ATOM 1424 O O . GLY B 1 60 ? 8.898 -19.609 -9.734 1 97.75 60 GLY B O 1
ATOM 1425 N N . VAL B 1 61 ? 9.992 -21.5 -9.844 1 98 61 VAL B N 1
ATOM 1426 C CA . VAL B 1 61 ? 10.75 -21.234 -8.633 1 98 61 VAL B CA 1
ATOM 1427 C C . VAL B 1 61 ? 11.625 -20 -8.836 1 98 61 VAL B C 1
ATOM 1429 O O . VAL B 1 61 ? 11.742 -19.141 -7.949 1 98 61 VAL B O 1
ATOM 1432 N N . THR B 1 62 ? 12.195 -19.906 -9.992 1 98.5 62 THR B N 1
ATOM 1433 C CA . THR B 1 62 ? 13.055 -18.781 -10.312 1 98.5 62 THR B CA 1
ATOM 1434 C C . THR B 1 62 ? 12.258 -17.469 -10.305 1 98.5 62 THR B C 1
ATOM 1436 O O . THR B 1 62 ? 12.68 -16.484 -9.703 1 98.5 62 THR B O 1
ATOM 1439 N N . ALA B 1 63 ? 11.125 -17.484 -10.93 1 98.38 63 ALA B N 1
ATOM 1440 C CA . ALA B 1 63 ? 10.289 -16.281 -10.977 1 98.38 63 ALA B CA 1
ATOM 1441 C C . ALA B 1 63 ? 9.867 -15.859 -9.57 1 98.38 63 ALA B C 1
ATOM 1443 O O . ALA B 1 63 ? 9.969 -14.68 -9.219 1 98.38 63 ALA B O 1
ATOM 1444 N N . ILE B 1 64 ? 9.492 -16.812 -8.75 1 98.44 64 ILE B N 1
ATOM 1445 C CA . ILE B 1 64 ? 9.039 -16.516 -7.398 1 98.44 64 ILE B CA 1
ATOM 1446 C C . ILE B 1 64 ? 10.203 -15.945 -6.582 1 98.44 64 ILE B C 1
ATOM 1448 O O . ILE B 1 64 ? 10.047 -14.93 -5.898 1 98.44 64 ILE B O 1
ATOM 1452 N N . ALA B 1 65 ? 11.305 -16.547 -6.672 1 98.69 65 ALA B N 1
ATOM 1453 C CA . ALA B 1 65 ? 12.461 -16.109 -5.906 1 98.69 65 ALA B CA 1
ATOM 1454 C C . ALA B 1 65 ? 12.859 -14.68 -6.285 1 98.69 65 ALA B C 1
ATOM 1456 O O . ALA B 1 65 ? 13.109 -13.844 -5.41 1 98.69 65 ALA B O 1
ATOM 1457 N N . LEU B 1 66 ? 12.891 -14.383 -7.547 1 98.81 66 LEU B N 1
ATOM 1458 C CA . LEU B 1 66 ? 13.297 -13.07 -8.039 1 98.81 66 LEU B CA 1
ATOM 1459 C C . LEU B 1 66 ? 12.273 -12 -7.648 1 98.81 66 LEU B C 1
ATOM 1461 O O . LEU B 1 66 ? 12.648 -10.922 -7.191 1 98.81 66 LEU B O 1
ATOM 1465 N N . ILE B 1 67 ? 11.047 -12.336 -7.832 1 98.75 67 ILE B N 1
ATOM 1466 C CA . ILE B 1 67 ? 10.008 -11.344 -7.605 1 98.75 67 ILE B CA 1
ATOM 1467 C C . ILE B 1 67 ? 9.836 -11.117 -6.105 1 98.75 67 ILE B C 1
ATOM 1469 O O . ILE B 1 67 ? 9.695 -9.977 -5.656 1 98.75 67 ILE B O 1
ATOM 1473 N N . VAL B 1 68 ? 9.875 -12.148 -5.277 1 98.81 68 VAL B N 1
ATOM 1474 C CA . VAL B 1 68 ? 9.781 -11.992 -3.83 1 98.81 68 VAL B CA 1
ATOM 1475 C C . VAL B 1 68 ? 10.984 -11.219 -3.312 1 98.81 68 VAL B C 1
ATOM 1477 O O . VAL B 1 68 ? 10.844 -10.297 -2.5 1 98.81 68 VAL B O 1
ATOM 1480 N N . TYR B 1 69 ? 12.148 -11.57 -3.746 1 98.75 69 TYR B N 1
ATOM 1481 C CA . TYR B 1 69 ? 13.344 -10.805 -3.387 1 98.75 69 TYR B CA 1
ATOM 1482 C C . TYR B 1 69 ? 13.164 -9.328 -3.723 1 98.75 69 TYR B C 1
ATOM 1484 O O . TYR B 1 69 ? 13.438 -8.461 -2.891 1 98.75 69 TYR B O 1
ATOM 1492 N N . SER B 1 70 ? 12.789 -9.086 -4.945 1 98.81 70 SER B N 1
ATOM 1493 C CA . SER B 1 70 ? 12.664 -7.703 -5.391 1 98.81 70 SER B CA 1
ATOM 1494 C C . SER B 1 70 ? 11.664 -6.934 -4.531 1 98.81 70 SER B C 1
ATOM 1496 O O . SER B 1 70 ? 11.922 -5.793 -4.145 1 98.81 70 SER B O 1
ATOM 1498 N N . ALA B 1 71 ? 10.539 -7.523 -4.242 1 98.69 71 ALA B N 1
ATOM 1499 C CA . ALA B 1 71 ? 9.477 -6.875 -3.475 1 98.69 71 ALA B CA 1
ATOM 1500 C C . ALA B 1 71 ? 9.961 -6.516 -2.072 1 98.69 71 ALA B C 1
ATOM 1502 O O . ALA B 1 71 ? 9.812 -5.371 -1.632 1 98.69 71 ALA B O 1
ATOM 1503 N N . TYR B 1 72 ? 10.57 -7.398 -1.34 1 98.88 72 TYR B N 1
ATOM 1504 C CA . TYR B 1 72 ? 11.023 -7.168 0.028 1 98.88 72 TYR B CA 1
ATOM 1505 C C . TYR B 1 72 ? 12.266 -6.281 0.051 1 98.88 72 TYR B C 1
ATOM 1507 O O . TYR B 1 72 ? 12.422 -5.449 0.947 1 98.88 72 TYR B O 1
ATOM 1515 N N . ALA B 1 73 ? 13.133 -6.477 -0.904 1 98.69 73 ALA B N 1
ATOM 1516 C CA . ALA B 1 73 ? 14.305 -5.613 -1 1 98.69 73 ALA B CA 1
ATOM 1517 C C . ALA B 1 73 ? 13.898 -4.16 -1.24 1 98.69 73 ALA B C 1
ATOM 1519 O O . ALA B 1 73 ? 14.547 -3.238 -0.738 1 98.69 73 ALA B O 1
ATOM 1520 N N . ASN B 1 74 ? 12.914 -3.965 -2.088 1 98.56 74 ASN B N 1
ATOM 1521 C CA . ASN B 1 74 ? 12.43 -2.611 -2.35 1 98.56 74 ASN B CA 1
ATOM 1522 C C . ASN B 1 74 ? 11.953 -1.929 -1.071 1 98.56 74 ASN B C 1
ATOM 1524 O O . ASN B 1 74 ? 12.305 -0.775 -0.812 1 98.56 74 ASN B O 1
ATOM 1528 N N . TRP B 1 75 ? 11.195 -2.635 -0.277 1 98.56 75 TRP B N 1
ATOM 1529 C CA . TRP B 1 75 ? 10.742 -2.111 1.008 1 98.56 75 TRP B CA 1
ATOM 1530 C C . TRP B 1 75 ? 11.93 -1.835 1.93 1 98.56 75 TRP B C 1
ATOM 1532 O O . TRP B 1 75 ? 12.023 -0.754 2.518 1 98.56 75 TRP B O 1
ATOM 1542 N N . VAL B 1 76 ? 12.836 -2.764 2.105 1 98.69 76 VAL B N 1
ATOM 1543 C CA . VAL B 1 76 ? 13.984 -2.635 2.996 1 98.69 76 VAL B CA 1
ATOM 1544 C C . VAL B 1 76 ? 14.859 -1.462 2.549 1 98.69 76 VAL B C 1
ATOM 1546 O O . VAL B 1 76 ? 15.266 -0.636 3.369 1 98.69 76 VAL B O 1
ATOM 1549 N N . ALA B 1 77 ? 15.148 -1.399 1.269 1 98.38 77 ALA B N 1
ATOM 1550 C CA . ALA B 1 77 ? 16.016 -0.342 0.737 1 98.38 77 ALA B CA 1
ATOM 1551 C C . ALA B 1 77 ? 15.43 1.037 1.033 1 98.38 77 ALA B C 1
ATO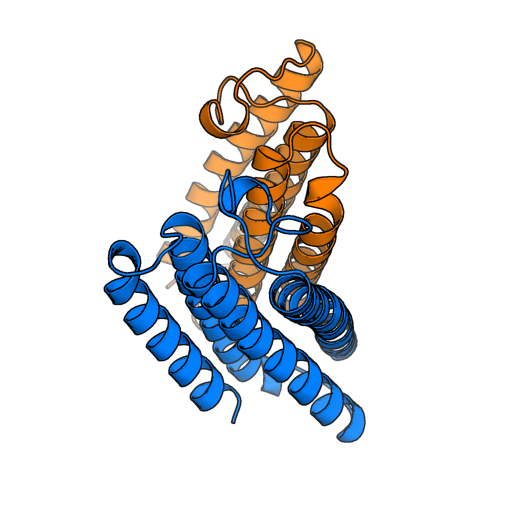M 1553 O O . ALA B 1 77 ? 16.125 1.922 1.525 1 98.38 77 ALA B O 1
ATOM 1554 N N . SER B 1 78 ? 14.172 1.197 0.721 1 98 78 SER B N 1
ATOM 1555 C CA . SER B 1 78 ? 13.539 2.498 0.918 1 98 78 SER B CA 1
ATOM 1556 C C . SER B 1 78 ? 13.359 2.805 2.4 1 98 78 SER B C 1
ATOM 1558 O O . SER B 1 78 ? 13.445 3.963 2.816 1 98 78 SER B O 1
ATOM 1560 N N . LEU B 1 79 ? 13.133 1.802 3.223 1 98.44 79 LEU B N 1
ATOM 1561 C CA . LEU B 1 79 ? 13.055 2.016 4.664 1 98.44 79 LEU B CA 1
ATOM 1562 C C . LEU B 1 79 ? 14.406 2.445 5.223 1 98.44 79 LEU B C 1
ATOM 1564 O O . LEU B 1 79 ? 14.484 3.385 6.02 1 98.44 79 LEU B O 1
ATOM 1568 N N . LEU B 1 80 ? 15.438 1.752 4.855 1 98.5 80 LEU B N 1
ATOM 1569 C CA . LEU B 1 80 ? 16.781 2.137 5.285 1 98.5 80 LEU B CA 1
ATOM 1570 C C . LEU B 1 80 ? 17.109 3.557 4.84 1 98.5 80 LEU B C 1
ATOM 1572 O O . LEU B 1 80 ? 17.703 4.324 5.594 1 98.5 80 LEU B O 1
ATOM 1576 N N . ALA B 1 81 ? 16.734 3.828 3.627 1 98.12 81 ALA B N 1
ATOM 1577 C CA . ALA B 1 81 ? 16.938 5.18 3.117 1 98.12 81 ALA B CA 1
ATOM 1578 C C . ALA B 1 81 ? 16.203 6.211 3.963 1 98.12 81 ALA B C 1
ATOM 1580 O O . ALA B 1 81 ? 16.719 7.301 4.215 1 98.12 81 ALA B O 1
ATOM 1581 N N . ALA B 1 82 ? 15.047 5.883 4.355 1 97.81 82 ALA B N 1
ATOM 1582 C CA . ALA B 1 82 ? 14.258 6.77 5.207 1 97.81 82 ALA B CA 1
ATOM 1583 C C . ALA B 1 82 ? 14.922 6.961 6.566 1 97.81 82 ALA B C 1
ATOM 1585 O O . ALA B 1 82 ? 14.953 8.07 7.102 1 97.81 82 ALA B O 1
ATOM 1586 N N . VAL B 1 83 ? 15.422 5.891 7.168 1 98.19 83 VAL B N 1
ATOM 1587 C CA . VAL B 1 83 ? 16.031 5.91 8.5 1 98.19 83 VAL B CA 1
ATOM 1588 C C . VAL B 1 83 ? 17.359 6.66 8.453 1 98.19 83 VAL B C 1
ATOM 1590 O O . VAL B 1 83 ? 17.672 7.434 9.359 1 98.19 83 VAL B O 1
ATOM 1593 N N . TRP B 1 84 ? 18.078 6.5 7.402 1 98.12 84 TRP B N 1
ATOM 1594 C CA . TRP B 1 84 ? 19.453 6.996 7.352 1 98.12 84 TRP B CA 1
ATOM 1595 C C . TRP B 1 84 ? 19.516 8.336 6.625 1 98.12 84 TRP B C 1
ATOM 1597 O O . TRP B 1 84 ? 20.516 9.055 6.727 1 98.12 84 TRP B O 1
ATOM 1607 N N . GLY B 1 85 ? 18.469 8.633 5.961 1 97.5 85 GLY B N 1
ATOM 1608 C CA . GLY B 1 85 ? 18.516 9.781 5.078 1 97.5 85 GLY B CA 1
ATOM 1609 C C . GLY B 1 85 ? 19.312 9.531 3.809 1 97.5 85 GLY B C 1
ATOM 1610 O O . GLY B 1 85 ? 20 10.422 3.314 1 97.5 85 GLY B O 1
ATOM 1611 N N . ALA B 1 86 ? 19.266 8.367 3.338 1 96.94 86 ALA B N 1
ATOM 1612 C CA . ALA B 1 86 ? 20.016 7.961 2.148 1 96.94 86 ALA B CA 1
ATOM 1613 C C . ALA B 1 86 ? 19.109 7.941 0.918 1 96.94 86 ALA B C 1
ATOM 1615 O O . ALA B 1 86 ? 17.922 8.266 1.007 1 96.94 86 ALA B O 1
ATOM 1616 N N . GLY B 1 87 ? 19.734 7.699 -0.224 1 95.19 87 GLY B N 1
ATOM 1617 C CA . GLY B 1 87 ? 18.969 7.543 -1.451 1 95.19 87 GLY B CA 1
ATOM 1618 C C . GLY B 1 87 ? 19.25 8.633 -2.471 1 95.19 87 GLY B C 1
ATOM 1619 O O . GLY B 1 87 ? 18.484 8.805 -3.422 1 95.19 87 GLY B O 1
ATOM 1620 N N . ARG B 1 88 ? 20.219 9.336 -2.295 1 92.88 88 ARG B N 1
ATOM 1621 C CA . ARG B 1 88 ? 20.516 10.516 -3.094 1 92.88 88 ARG B CA 1
ATOM 1622 C C . ARG B 1 88 ? 20.656 10.156 -4.57 1 92.88 88 ARG B C 1
ATOM 1624 O O . ARG B 1 88 ? 20.156 10.875 -5.438 1 92.88 88 ARG B O 1
ATOM 1631 N N . LYS B 1 89 ? 21.234 9.078 -4.816 1 93 89 LYS B N 1
ATOM 1632 C CA . LYS B 1 89 ? 21.547 8.711 -6.195 1 93 89 LYS B CA 1
ATOM 1633 C C . LYS B 1 89 ? 20.281 8.305 -6.953 1 93 89 LYS B C 1
ATOM 1635 O O . LYS B 1 89 ? 20.078 8.742 -8.086 1 93 89 LYS B O 1
ATOM 1640 N N . PHE B 1 90 ? 19.469 7.496 -6.402 1 92.19 90 PHE B N 1
ATOM 1641 C CA . PHE B 1 90 ? 18.391 6.879 -7.168 1 92.19 90 PHE B CA 1
ATOM 1642 C C . PHE B 1 90 ? 17.031 7.406 -6.715 1 92.19 90 PHE B C 1
ATOM 1644 O O . PHE B 1 90 ? 16 7.09 -7.316 1 92.19 90 PHE B O 1
ATOM 1651 N N . ALA B 1 91 ? 16.938 8.203 -5.637 1 92.38 91 ALA B N 1
AT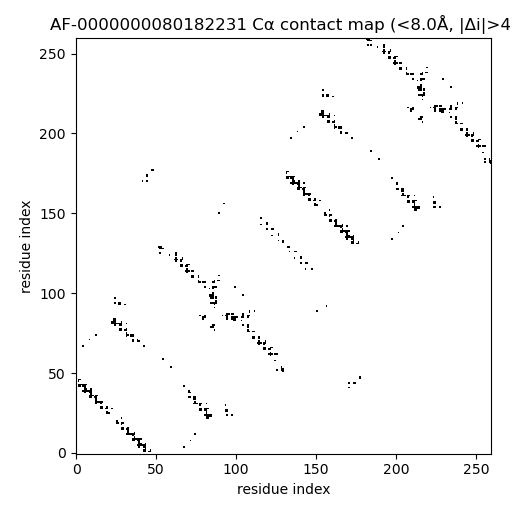OM 1652 C CA . ALA B 1 91 ? 15.695 8.82 -5.176 1 92.38 91 ALA B CA 1
ATOM 1653 C C . ALA B 1 91 ? 15.93 10.258 -4.719 1 92.38 91 ALA B C 1
ATOM 1655 O O . ALA B 1 91 ? 15.578 10.617 -3.594 1 92.38 91 ALA B O 1
ATOM 1656 N N . PRO B 1 92 ? 16.453 11.023 -5.586 1 90.31 92 PRO B N 1
ATOM 1657 C CA . PRO B 1 92 ? 16.875 12.359 -5.168 1 90.31 92 PRO B CA 1
ATOM 1658 C C . PRO B 1 92 ? 15.695 13.234 -4.715 1 90.31 92 PRO B C 1
ATOM 1660 O O . PRO B 1 92 ? 15.852 14.062 -3.816 1 90.31 92 PRO B O 1
ATOM 1663 N N . ILE B 1 93 ? 14.547 13.156 -5.352 1 87.5 93 ILE B N 1
ATOM 1664 C CA . ILE B 1 93 ? 13.375 13.953 -4.992 1 87.5 93 ILE B CA 1
ATOM 1665 C C . ILE B 1 93 ? 12.945 13.617 -3.566 1 87.5 93 ILE B C 1
ATOM 1667 O O . ILE B 1 93 ? 12.695 14.516 -2.758 1 87.5 93 ILE B O 1
ATOM 1671 N N . ALA B 1 94 ? 12.891 12.43 -3.244 1 90.81 94 ALA B N 1
ATOM 1672 C CA . ALA B 1 94 ? 12.469 12 -1.912 1 90.81 94 ALA B CA 1
ATOM 1673 C C . ALA B 1 94 ? 13.555 12.273 -0.878 1 90.81 94 ALA B C 1
ATOM 1675 O O . ALA B 1 94 ? 13.258 12.539 0.289 1 90.81 94 ALA B O 1
ATOM 1676 N N . THR B 1 95 ? 14.727 12.188 -1.326 1 92.56 95 THR B N 1
ATOM 1677 C CA . THR B 1 95 ? 15.836 12.367 -0.393 1 92.56 95 THR B CA 1
ATOM 1678 C C . THR B 1 95 ? 16.016 13.844 -0.053 1 92.56 95 THR B C 1
ATOM 1680 O O . THR B 1 95 ? 16.359 14.188 1.081 1 92.56 95 THR B O 1
ATOM 1683 N N . GLY B 1 96 ? 15.867 14.703 -1.024 1 91.88 96 GLY B N 1
ATOM 1684 C CA . GLY B 1 96 ? 16.031 16.125 -0.778 1 91.88 96 GLY B CA 1
ATOM 1685 C C . GLY B 1 96 ? 17.406 16.5 -0.278 1 91.88 96 GLY B C 1
ATOM 1686 O O . GLY B 1 96 ? 18.422 16.109 -0.877 1 91.88 96 GLY B O 1
ATOM 1687 N N . ASP B 1 97 ? 17.422 17.094 0.9 1 92.62 97 ASP B N 1
ATOM 1688 C CA . ASP B 1 97 ? 18.672 17.625 1.425 1 92.62 97 ASP B CA 1
ATOM 1689 C C . ASP B 1 97 ? 19.312 16.641 2.414 1 92.62 97 ASP B C 1
ATOM 1691 O O . ASP B 1 97 ? 20.391 16.906 2.951 1 92.62 97 ASP B O 1
ATOM 1695 N N . HIS B 1 98 ? 18.688 15.555 2.609 1 94.19 98 HIS B N 1
ATOM 1696 C CA . HIS B 1 98 ? 19.234 14.586 3.551 1 94.19 98 HIS B CA 1
ATOM 1697 C C . HIS B 1 98 ? 20.562 14.008 3.045 1 94.19 98 HIS B C 1
ATOM 1699 O O . HIS B 1 98 ? 20.781 13.914 1.834 1 94.19 98 HIS B O 1
ATOM 1705 N N . GLN B 1 99 ? 21.422 13.594 4.02 1 92.62 99 GLN B N 1
ATOM 1706 C CA . GLN B 1 99 ? 22.734 13.039 3.689 1 92.62 99 GLN B CA 1
ATOM 1707 C C . GLN B 1 99 ? 23.047 11.828 4.566 1 92.62 99 GLN B C 1
ATOM 1709 O O . GLN B 1 99 ? 22.734 11.828 5.762 1 92.62 99 GLN B O 1
ATOM 1714 N N . ALA B 1 100 ? 23.547 10.844 3.92 1 96.69 100 ALA B N 1
ATOM 1715 C CA . ALA B 1 100 ? 24.016 9.656 4.617 1 96.69 100 ALA B CA 1
ATOM 1716 C C . ALA B 1 100 ? 25.469 9.344 4.262 1 96.69 100 ALA B C 1
ATOM 1718 O O . ALA B 1 100 ? 26 9.898 3.299 1 96.69 100 ALA B O 1
ATOM 1719 N N . SER B 1 101 ? 26.156 8.516 5.148 1 97.56 101 SER B N 1
ATOM 1720 C CA . SER B 1 101 ? 27.531 8.117 4.875 1 97.56 101 SER B CA 1
ATOM 1721 C C . SER B 1 101 ? 27.625 7.289 3.6 1 97.56 101 SER B C 1
ATOM 1723 O O . SER B 1 101 ? 26.641 6.727 3.143 1 97.56 101 SER B O 1
ATOM 1725 N N . ALA B 1 102 ? 28.766 7.145 3.012 1 96.88 102 ALA B N 1
ATOM 1726 C CA . ALA B 1 102 ? 29 6.461 1.743 1 96.88 102 ALA B CA 1
ATOM 1727 C C . ALA B 1 102 ? 28.609 4.988 1.829 1 96.88 102 ALA B C 1
ATOM 1729 O O . ALA B 1 102 ? 27.953 4.461 0.926 1 96.88 102 ALA B O 1
ATOM 1730 N N . PRO B 1 103 ? 28.969 4.289 2.908 1 97.75 103 PRO B N 1
ATOM 1731 C CA . PRO B 1 103 ? 28.578 2.885 2.984 1 97.75 103 PRO B CA 1
ATOM 1732 C C . PRO B 1 103 ? 27.047 2.709 3.023 1 97.75 103 PRO B C 1
ATOM 1734 O O . PRO B 1 103 ? 26.516 1.781 2.412 1 97.75 103 PRO B O 1
ATOM 1737 N N . LYS B 1 104 ? 26.422 3.557 3.703 1 98.06 104 LYS B N 1
ATOM 1738 C CA . LYS B 1 104 ? 24.953 3.504 3.766 1 98.06 104 LYS B CA 1
ATOM 1739 C C . LYS B 1 104 ? 24.344 3.773 2.396 1 98.06 104 LYS B C 1
ATOM 1741 O O . LYS B 1 104 ? 23.438 3.047 1.959 1 98.06 104 LYS B O 1
ATOM 1746 N N . GLU B 1 105 ? 24.828 4.789 1.743 1 97.88 105 GLU B N 1
ATOM 1747 C CA . GLU B 1 105 ? 24.375 5.098 0.394 1 97.88 105 GLU B CA 1
ATOM 1748 C C . GLU B 1 105 ? 24.641 3.939 -0.561 1 97.88 105 GLU B C 1
ATOM 1750 O O . GLU B 1 105 ? 23.797 3.611 -1.399 1 97.88 105 GLU B O 1
ATOM 1755 N N . SER B 1 106 ? 25.766 3.359 -0.438 1 97.75 106 SER B N 1
ATOM 1756 C CA . SER B 1 106 ? 26.141 2.258 -1.321 1 97.75 106 SER B CA 1
ATOM 1757 C C . SER B 1 106 ? 25.219 1.054 -1.118 1 97.75 106 SER B C 1
ATOM 1759 O O . SER B 1 106 ? 24.844 0.385 -2.082 1 97.75 106 SER B O 1
ATOM 1761 N N . LEU B 1 107 ? 24.922 0.746 0.076 1 98.19 107 LEU B N 1
ATOM 1762 C CA . LEU B 1 107 ? 24.047 -0.376 0.361 1 98.19 107 LEU B CA 1
ATOM 1763 C C . LEU B 1 107 ? 22.656 -0.133 -0.224 1 98.19 107 LEU B C 1
ATOM 1765 O O . LEU B 1 107 ? 22.094 -1.012 -0.881 1 98.19 107 LEU B O 1
ATOM 1769 N N . VAL B 1 108 ? 22.141 1.031 -0.024 1 98.12 108 VAL B N 1
ATOM 1770 C CA . VAL B 1 108 ? 20.828 1.383 -0.543 1 98.12 108 VAL B CA 1
ATOM 1771 C C . VAL B 1 108 ? 20.844 1.322 -2.068 1 98.12 108 VAL B C 1
ATOM 1773 O O . VAL B 1 108 ? 19.938 0.756 -2.682 1 98.12 108 VAL B O 1
ATOM 1776 N N . SER B 1 109 ? 21.859 1.845 -2.666 1 97.31 109 SER B N 1
ATOM 1777 C CA . SER B 1 109 ? 21.984 1.822 -4.121 1 97.31 109 SER B CA 1
ATOM 1778 C C . SER B 1 109 ? 22.062 0.392 -4.645 1 97.31 109 SER B C 1
ATOM 1780 O O . SER B 1 109 ? 21.438 0.06 -5.652 1 97.31 109 SER B O 1
ATOM 1782 N N . PHE B 1 110 ? 22.828 -0.392 -4.023 1 98.31 110 PHE B N 1
ATOM 1783 C CA . PHE B 1 110 ? 22.969 -1.786 -4.43 1 98.31 110 PHE B CA 1
ATOM 1784 C C . PHE B 1 110 ? 21.609 -2.492 -4.387 1 98.31 110 PHE B C 1
ATOM 1786 O O . PHE B 1 110 ? 21.25 -3.211 -5.32 1 98.31 110 PHE B O 1
ATOM 1793 N N . LEU B 1 111 ? 20.922 -2.324 -3.309 1 98.5 111 LEU B N 1
ATOM 1794 C CA . LEU B 1 111 ? 19.609 -2.949 -3.166 1 98.5 111 LEU B CA 1
ATOM 1795 C C . LEU B 1 111 ? 18.656 -2.465 -4.254 1 98.5 111 LEU B C 1
ATOM 1797 O O . LEU B 1 111 ? 17.969 -3.271 -4.891 1 98.5 111 LEU B O 1
ATOM 1801 N N . LEU B 1 112 ? 18.641 -1.178 -4.516 1 97.56 112 LEU B N 1
ATOM 1802 C CA . LEU B 1 112 ? 17.734 -0.607 -5.5 1 97.56 112 LEU B CA 1
ATOM 1803 C C . LEU B 1 112 ? 18.062 -1.111 -6.898 1 97.56 112 LEU B C 1
ATOM 1805 O O . LEU B 1 112 ? 17.156 -1.432 -7.676 1 97.56 112 LEU B O 1
ATOM 1809 N N . VAL B 1 113 ? 19.312 -1.226 -7.207 1 97 113 VAL B N 1
ATOM 1810 C CA . VAL B 1 113 ? 19.719 -1.694 -8.531 1 97 113 VAL B CA 1
ATOM 1811 C C . VAL B 1 113 ? 19.422 -3.186 -8.664 1 97 113 VAL B C 1
ATOM 1813 O O . VAL B 1 113 ? 18.828 -3.623 -9.656 1 97 113 VAL B O 1
ATOM 1816 N N . SER B 1 114 ? 19.766 -3.934 -7.684 1 98.38 114 SER B N 1
ATOM 1817 C CA . SER B 1 114 ? 19.594 -5.383 -7.762 1 98.38 114 SER B CA 1
ATOM 1818 C C . SER B 1 114 ? 18.125 -5.773 -7.793 1 98.38 114 SER B C 1
ATOM 1820 O O . SER B 1 114 ? 17.734 -6.672 -8.539 1 98.38 114 SER B O 1
ATOM 1822 N N . LEU B 1 115 ? 17.328 -5.133 -7.008 1 98.38 115 LEU B N 1
ATOM 1823 C CA . LEU B 1 115 ? 15.906 -5.477 -7.031 1 98.38 115 LEU B CA 1
ATOM 1824 C C . LEU 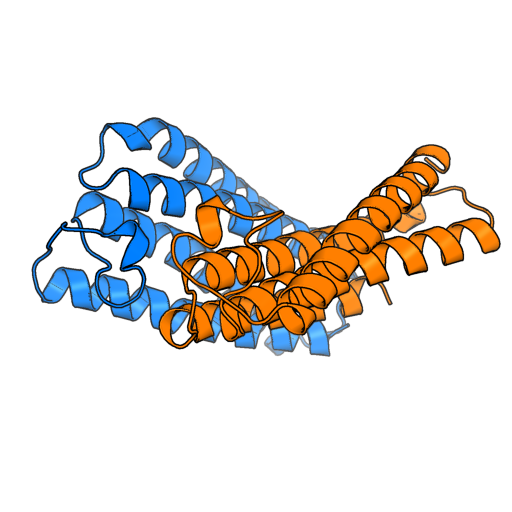B 1 115 ? 15.281 -5.105 -8.375 1 98.38 115 LEU B C 1
ATOM 1826 O O . LEU B 1 115 ? 14.383 -5.797 -8.852 1 98.38 115 LEU B O 1
ATOM 1830 N N . SER B 1 116 ? 15.711 -3.988 -8.992 1 98.06 116 SER B N 1
ATOM 1831 C CA . SER B 1 116 ? 15.18 -3.553 -10.281 1 98.06 116 SER B CA 1
ATOM 1832 C C . SER B 1 116 ? 15.453 -4.582 -11.367 1 98.06 116 SER B C 1
ATOM 1834 O O . SER B 1 116 ? 14.562 -4.922 -12.148 1 98.06 116 SER B O 1
ATOM 1836 N N . VAL B 1 117 ? 16.594 -5.09 -11.367 1 97.88 117 VAL B N 1
ATOM 1837 C CA . VAL B 1 117 ? 16.969 -6.113 -12.336 1 97.88 117 VAL B CA 1
ATOM 1838 C C . VAL B 1 117 ? 16.188 -7.398 -12.055 1 97.88 117 VAL B C 1
ATOM 1840 O O . VAL B 1 117 ? 15.641 -8.016 -12.977 1 97.88 117 VAL B O 1
ATOM 1843 N N . ALA B 1 118 ? 16.109 -7.742 -10.836 1 98.69 118 ALA B N 1
ATOM 1844 C CA . ALA B 1 118 ? 15.453 -8.977 -10.43 1 98.69 118 ALA B CA 1
ATOM 1845 C C . ALA B 1 118 ? 13.984 -8.969 -10.852 1 98.69 118 ALA B C 1
ATOM 1847 O O . ALA B 1 118 ? 13.484 -9.961 -11.398 1 98.69 118 ALA B O 1
ATOM 1848 N N . VAL B 1 119 ? 13.312 -7.926 -10.648 1 98.56 119 VAL B N 1
ATOM 1849 C CA . VAL B 1 119 ? 11.875 -7.906 -10.914 1 98.56 119 VAL B CA 1
ATOM 1850 C C . VAL B 1 119 ? 11.633 -7.891 -12.422 1 98.56 119 VAL B C 1
ATOM 1852 O O . VAL B 1 119 ? 10.656 -8.477 -12.906 1 98.56 119 VAL B O 1
ATOM 1855 N N . VAL B 1 120 ? 12.406 -7.223 -13.18 1 98.44 120 VAL B N 1
ATOM 1856 C CA . VAL B 1 120 ? 12.258 -7.207 -14.633 1 98.44 120 VAL B CA 1
ATOM 1857 C C . VAL B 1 120 ? 12.406 -8.625 -15.18 1 98.44 120 VAL B C 1
ATOM 1859 O O . VAL B 1 120 ? 11.57 -9.078 -15.969 1 98.44 120 VAL B O 1
ATOM 1862 N N . ILE B 1 121 ? 13.367 -9.328 -14.727 1 98.38 121 ILE B N 1
ATOM 1863 C CA . ILE B 1 121 ? 13.578 -10.703 -15.172 1 98.38 121 ILE B CA 1
ATOM 1864 C C . ILE B 1 121 ? 12.43 -11.586 -14.688 1 98.38 121 ILE B C 1
ATOM 1866 O O . ILE B 1 121 ? 11.867 -12.359 -15.461 1 98.38 121 ILE B O 1
ATOM 1870 N N . GLY B 1 122 ? 12.109 -11.5 -13.391 1 98.5 122 GLY B N 1
ATOM 1871 C CA . GLY B 1 122 ? 11.023 -12.297 -12.844 1 98.5 122 GLY B CA 1
ATOM 1872 C C . GLY B 1 122 ? 9.703 -12.102 -13.562 1 98.5 122 GLY B C 1
ATOM 1873 O O . GLY B 1 122 ? 9.031 -13.078 -13.906 1 98.5 122 GLY B O 1
ATOM 1874 N N . VAL B 1 123 ? 9.328 -10.867 -13.852 1 98.44 123 VAL B N 1
ATOM 1875 C CA . VAL B 1 123 ? 8.078 -10.57 -14.547 1 98.44 123 VAL B CA 1
ATOM 1876 C C . VAL B 1 123 ? 8.18 -11.031 -16 1 98.44 123 VAL B C 1
ATOM 1878 O O . VAL B 1 123 ? 7.195 -11.516 -16.578 1 98.44 123 VAL B O 1
ATOM 1881 N N . GLY B 1 124 ? 9.336 -10.875 -16.578 1 98.31 124 GLY B N 1
ATOM 1882 C CA . GLY B 1 124 ? 9.539 -11.438 -17.906 1 98.31 124 GLY B CA 1
ATOM 1883 C C . GLY B 1 124 ? 9.242 -12.922 -17.969 1 98.31 124 GLY B C 1
ATOM 1884 O O . GLY B 1 124 ? 8.594 -13.391 -18.922 1 98.31 124 GLY B O 1
ATOM 1885 N N . ILE B 1 125 ? 9.703 -13.688 -17.031 1 98.38 125 ILE B N 1
ATOM 1886 C CA . ILE B 1 125 ? 9.453 -15.125 -16.969 1 98.38 125 ILE B CA 1
ATOM 1887 C C . ILE B 1 125 ? 7.953 -15.383 -16.859 1 98.38 125 ILE B C 1
ATOM 1889 O O . ILE B 1 125 ? 7.418 -16.266 -17.531 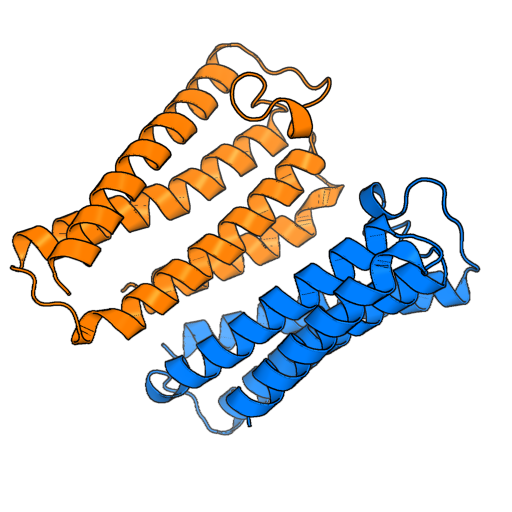1 98.38 125 ILE B O 1
ATOM 1893 N N . VAL B 1 126 ? 7.27 -14.633 -16 1 98.12 126 VAL B N 1
ATOM 1894 C CA . VAL B 1 126 ? 5.832 -14.7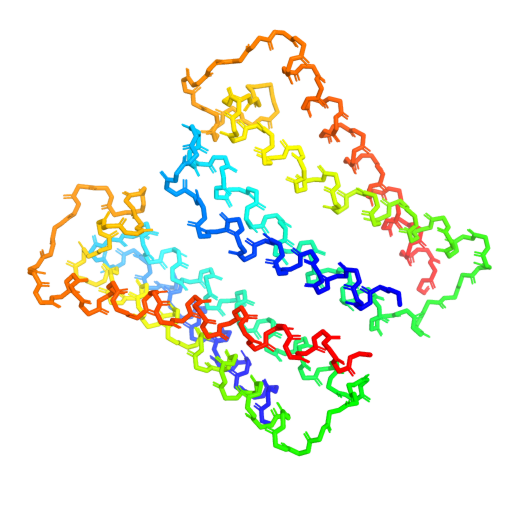89 -15.812 1 98.12 126 VAL B CA 1
ATOM 1895 C C . VAL B 1 126 ? 5.105 -14.539 -17.125 1 98.12 126 VAL B C 1
ATOM 1897 O O . VAL B 1 126 ? 4.211 -15.305 -17.516 1 98.12 126 VAL B O 1
ATOM 1900 N N . ILE B 1 127 ? 5.488 -13.516 -17.844 1 98.12 127 ILE B N 1
ATOM 1901 C CA . ILE B 1 127 ? 4.867 -13.18 -19.125 1 98.12 127 ILE B CA 1
ATOM 1902 C C . ILE B 1 127 ? 5.074 -14.32 -20.109 1 98.12 127 ILE B C 1
ATOM 1904 O O . ILE B 1 127 ? 4.145 -14.711 -20.828 1 98.12 127 ILE B O 1
ATOM 1908 N N . ALA B 1 128 ? 6.215 -14.922 -20.062 1 97.06 128 ALA B N 1
ATOM 1909 C CA . ALA B 1 128 ? 6.523 -16.016 -20.969 1 97.06 128 ALA B CA 1
ATOM 1910 C C . ALA B 1 128 ? 5.703 -17.25 -20.641 1 97.06 128 ALA B C 1
ATOM 1912 O O . ALA B 1 128 ? 5.52 -18.141 -21.484 1 97.06 128 ALA B O 1
ATOM 1913 N N . GLY B 1 129 ? 5.32 -17.328 -19.469 1 97.12 129 GLY B N 1
ATOM 1914 C CA . GLY B 1 129 ? 4.586 -18.5 -19.031 1 97.12 129 GLY B CA 1
ATOM 1915 C C . GLY B 1 129 ? 3.084 -18.375 -19.203 1 97.12 129 GLY B C 1
ATOM 1916 O O . GLY B 1 129 ? 2.324 -19.25 -18.797 1 97.12 129 GLY B O 1
ATOM 1917 N N . LEU B 1 130 ? 2.553 -17.25 -19.641 1 94.81 130 LEU B N 1
ATOM 1918 C CA . LEU B 1 130 ? 1.121 -17.078 -19.859 1 94.81 130 LEU B CA 1
ATOM 1919 C C . LEU B 1 130 ? 0.679 -17.734 -21.156 1 94.81 130 LEU B C 1
ATOM 1921 O O . LEU B 1 130 ? 1.465 -17.859 -22.094 1 94.81 130 LEU B O 1
#

Organism: NCBI:txid722731

pLDDT: mean 96.83, std 2.26, range [87.12, 98.88]

Solvent-accessible surface area (backbone atoms only — not comparable to full-atom values): 12213 Å² total; per-residue (Å²): 109,44,48,58,55,9,51,49,36,26,50,51,10,54,55,38,50,73,42,19,86,77,37,75,25,39,58,26,20,47,51,15,15,52,46,13,35,51,39,10,50,48,31,34,51,48,45,72,46,47,85,67,48,66,58,57,72,67,57,44,52,50,24,50,52,27,37,53,49,17,39,52,36,47,24,50,28,30,41,51,20,6,62,52,20,23,36,59,88,85,35,41,82,48,27,61,87,49,66,49,58,68,70,60,35,49,52,35,49,50,35,52,52,52,23,54,54,29,33,53,53,17,51,50,50,52,58,71,14,91,108,44,48,58,56,9,51,50,35,26,49,51,11,52,53,37,51,73,43,18,86,77,38,76,23,39,56,24,20,47,49,15,15,50,46,12,35,51,39,10,51,48,32,31,50,47,46,73,46,46,85,65,47,65,58,58,71,67,57,46,52,48,26,50,53,27,36,51,48,18,40,54,36,48,25,52,29,30,39,50,19,6,60,51,18,23,37,60,87,88,36,42,81,50,27,62,87,49,67,49,59,67,70,59,34,50,52,34,50,48,36,52,52,51,24,53,54,28,32,55,52,17,51,50,50,52,61,68,16,92